Protein AF-F9PPG4-F1 (afdb_monomer_lite)

pLDDT: mean 77.5, std 14.18, range [37.09, 95.56]

Radius of gyration: 27.07 Å; chains: 1; bounding box: 58×68×76 Å

Sequence (326 aa):
MINKVEYLDVLKDYLLEIYSEEESLDILRDYEEYFLNGKLDGKTEQEIILELGSPKKIVQDLRAEERNVLKKEGFFTNISKKFDGWFEKGLSDRYSSGEIEIMENKCDKIIEKYGIFAFMFLAIFSVIEMVLGLRFLVGFTEMLGIYIISMSFLVRTNKGVQTKSGKFLSLVNILIILFYFALAFRGVSDILEIGFDLAFFMAVINLILVFFFSKGMFFLILISLLFAIIFIILGGIWFFFVGITIFGVGLAFFLTPITLTALSTLSLSFLWIVFPIMLAIGLFIAMSILIKYYSLAIYRLVLKYNDWIKIKFMYSRVYGQKTKED

Secondary structure (DSSP, 8-state):
---HHHHHHHHHHHHHTTS-HHHHHHHHHHHHHHHHHHHHTT--HHHHHHHH--HHHHHHHHHHHHHHHTTT-HHHHHHHHHHHHHHHHHHHTTTTS--------HHHHHHHHHHHHHHHHHHHHHHHHHHTT-HHHHHHHHHHHHHHHHHHHHHHTT--TTSHHHHHHHHHHHHHHHHHHHHHHTT-TTHHHHHHHHHHHHHHHHHHHHHHHTTT-HHHHHHHHHHHHHHHHHHHHHHHHHHHHHHHHHHHHHHHHHHHHHHHHTT--GGGGHHHHHHHHHHHHHHHHHHHHHHHHHHHHHHHHHHHHHHHHHHHHHHHHHTT--

Foldseek 3Di:
DDAPVNQLVVLLVLCVVPDPNVVSVVVSVVLVVLCVVCVVVVHDRVVSCVVVDHSNVVNVVVVVVVVVVVVPCPPVVVVVVVVVVVLVVLLVVQLPDDDDDADDDPVLVCLLVCLLVQLLVLLVVLVVCVVVVVLLVSLVSLLVSLLSLLQNLCSLLSCHCPHPLNVVLVVVSVVLNVVLVVVVVVVDPPSNVVSVVSSVVNNVVSLVSSPVSSSRCSVLSVVVVVVSVVLSVLVNVLVVLVVCLVVLVVVLVVCLVVVVVVCVVVVHDPCVNVVVVVVNVVVNVVSVVVSVVSVVVSVVVVVVVSVVSSVSSVCSVVVSVVVVVD

Structure (mmCIF, N/CA/C/O backbone):
data_AF-F9PPG4-F1
#
_entry.id   AF-F9PPG4-F1
#
loop_
_atom_site.group_PDB
_atom_site.id
_atom_site.type_symbol
_atom_site.label_atom_id
_atom_site.label_alt_id
_atom_site.label_comp_id
_atom_site.label_asym_id
_atom_site.label_entity_id
_atom_site.label_seq_id
_atom_site.pdbx_PDB_ins_code
_atom_site.Cartn_x
_atom_site.Cartn_y
_atom_site.Cartn_z
_atom_site.occupancy
_atom_site.B_iso_or_equiv
_atom_site.auth_seq_id
_atom_site.auth_comp_id
_atom_site.auth_asym_id
_atom_site.auth_atom_id
_atom_site.pdbx_PDB_model_num
ATOM 1 N N . MET A 1 1 ? 3.014 38.358 33.353 1.00 57.84 1 MET A N 1
ATOM 2 C CA . MET A 1 1 ? 3.234 37.670 32.063 1.00 57.84 1 MET A CA 1
ATOM 3 C C . MET A 1 1 ? 2.199 36.575 31.989 1.00 57.84 1 MET A C 1
ATOM 5 O O . MET A 1 1 ? 2.099 35.845 32.964 1.00 57.84 1 MET A O 1
ATOM 9 N N . ILE A 1 2 ? 1.433 36.521 30.903 1.00 73.88 2 ILE A N 1
ATOM 10 C CA . ILE A 1 2 ? 0.384 35.514 30.709 1.00 73.88 2 ILE A CA 1
ATOM 11 C C . ILE A 1 2 ? 1.048 34.147 30.499 1.00 73.88 2 ILE A C 1
ATOM 13 O O . ILE A 1 2 ? 2.031 34.055 29.762 1.00 73.88 2 ILE A O 1
ATOM 17 N N . ASN A 1 3 ? 0.550 33.116 31.178 1.00 83.81 3 ASN A N 1
ATOM 18 C CA . ASN A 1 3 ? 0.967 31.720 30.988 1.00 83.81 3 ASN A CA 1
ATOM 19 C C . ASN A 1 3 ? 0.019 30.994 30.013 1.00 83.81 3 ASN A C 1
ATOM 21 O O . ASN A 1 3 ? -1.010 31.544 29.618 1.00 83.81 3 ASN A O 1
ATOM 25 N N . LYS A 1 4 ? 0.343 29.754 29.619 1.00 86.44 4 LYS A N 1
ATOM 26 C CA . LYS A 1 4 ? -0.503 28.954 28.712 1.00 86.44 4 LYS A CA 1
ATOM 27 C C . LYS A 1 4 ? -1.974 28.910 29.150 1.00 86.44 4 LYS A C 1
ATOM 29 O O . LYS A 1 4 ? -2.861 29.055 28.315 1.00 86.44 4 LYS A O 1
ATOM 34 N N . VAL A 1 5 ? -2.226 28.671 30.438 1.00 85.19 5 VAL A N 1
ATOM 35 C CA . VAL A 1 5 ? -3.583 28.474 30.975 1.00 85.19 5 VAL A CA 1
ATOM 36 C C . VAL A 1 5 ? -4.399 29.754 30.827 1.00 85.19 5 VAL A C 1
ATOM 38 O O . VAL A 1 5 ? -5.492 29.721 30.278 1.00 85.19 5 VAL A O 1
ATOM 41 N N . GLU A 1 6 ? -3.826 30.887 31.223 1.00 84.12 6 GLU A N 1
ATOM 42 C CA . GLU A 1 6 ? -4.447 32.205 31.088 1.00 84.12 6 GLU A CA 1
ATOM 43 C C . GLU A 1 6 ? -4.664 32.596 29.616 1.00 84.12 6 GLU A C 1
ATOM 45 O O . GLU A 1 6 ? -5.678 33.198 29.277 1.00 84.12 6 GLU A O 1
ATOM 50 N N . TYR A 1 7 ? -3.739 32.239 28.718 1.00 87.94 7 TYR A N 1
ATOM 51 C CA . TYR A 1 7 ? -3.883 32.517 27.286 1.00 87.94 7 TYR A CA 1
ATOM 52 C C . TYR A 1 7 ? -5.050 31.742 26.662 1.00 87.94 7 TYR A C 1
ATOM 54 O O . TYR A 1 7 ? -5.826 32.304 25.887 1.00 87.94 7 TYR A O 1
ATOM 62 N N . LEU A 1 8 ? -5.172 30.455 26.995 1.00 87.56 8 LEU A N 1
ATOM 63 C CA . LEU A 1 8 ? -6.228 29.588 26.474 1.00 87.56 8 LEU A CA 1
ATOM 64 C C . LEU A 1 8 ? -7.601 29.928 27.056 1.00 87.56 8 LEU A C 1
ATOM 66 O O . LEU A 1 8 ? -8.589 29.827 26.338 1.00 87.56 8 LEU A O 1
ATOM 70 N N . ASP A 1 9 ? -7.663 30.385 28.306 1.00 87.94 9 ASP A N 1
ATOM 71 C CA . ASP A 1 9 ? -8.909 30.852 28.922 1.00 87.94 9 ASP A CA 1
ATOM 72 C C . ASP A 1 9 ? -9.435 32.115 28.216 1.00 87.94 9 ASP A C 1
ATOM 74 O O . ASP A 1 9 ? -10.582 32.172 27.785 1.00 87.94 9 ASP A O 1
ATOM 78 N N . VAL A 1 10 ? -8.550 33.078 27.932 1.00 88.69 10 VAL A N 1
ATOM 79 C CA . VAL A 1 10 ? -8.910 34.275 27.150 1.00 88.69 10 VAL A CA 1
ATOM 80 C C . VAL A 1 10 ? -9.300 33.920 25.710 1.00 88.69 10 VAL A C 1
ATOM 82 O O . VAL A 1 10 ? -10.204 34.529 25.137 1.00 88.69 10 VAL A O 1
ATOM 85 N N . LEU A 1 11 ? -8.627 32.947 25.090 1.00 87.00 11 LEU A N 1
ATOM 86 C CA . LEU A 1 11 ? -8.999 32.462 23.760 1.00 87.00 11 LEU A CA 1
ATOM 87 C C . LEU A 1 11 ? -10.380 31.799 23.771 1.00 87.00 11 LEU A C 1
ATOM 89 O O . LEU A 1 11 ? -11.166 32.042 22.857 1.00 87.00 11 LEU A O 1
ATOM 93 N N . LYS A 1 12 ? -10.690 31.022 24.811 1.00 88.56 12 LYS A N 1
ATOM 94 C CA . LYS A 1 12 ? -11.993 30.384 25.006 1.00 88.56 12 LYS A CA 1
ATOM 95 C C . LYS A 1 12 ? -13.114 31.412 25.075 1.00 88.56 12 LYS A C 1
ATOM 97 O O . LYS A 1 12 ? -14.108 31.245 24.375 1.00 88.56 12 LYS A O 1
ATOM 102 N N . ASP A 1 13 ? -12.931 32.479 25.848 1.00 90.88 13 ASP A N 1
ATOM 103 C CA . ASP A 1 13 ? -13.925 33.550 25.960 1.00 90.88 13 ASP A CA 1
ATOM 104 C C . ASP A 1 13 ? -14.241 34.169 24.592 1.00 90.88 13 ASP A C 1
ATOM 106 O O . ASP A 1 13 ? -15.407 34.301 24.223 1.00 90.88 13 ASP A O 1
ATOM 110 N N . TYR A 1 14 ? -13.215 34.470 23.787 1.00 88.44 14 TYR A N 1
ATOM 111 C CA . TYR A 1 14 ? -13.422 35.009 22.439 1.00 88.44 14 TYR A CA 1
ATOM 112 C C . TYR A 1 14 ? -14.026 33.998 21.459 1.00 88.44 14 TYR A C 1
ATOM 114 O O . TYR A 1 14 ? -14.760 34.396 20.554 1.00 88.44 14 TYR A O 1
ATOM 122 N N . LEU A 1 15 ? -13.716 32.708 21.597 1.00 85.75 15 LEU A N 1
ATOM 123 C CA . LEU A 1 15 ? -14.293 31.662 20.752 1.00 85.75 15 LEU A CA 1
ATOM 124 C C . LEU A 1 15 ? -15.787 31.484 21.034 1.00 85.75 15 LEU A C 1
ATOM 126 O O . LEU A 1 15 ? -16.567 31.429 20.086 1.00 85.75 15 LEU A O 1
ATOM 130 N N . LEU A 1 16 ? -16.195 31.498 22.306 1.00 87.25 16 LEU A N 1
ATOM 131 C CA . LEU A 1 16 ? -17.595 31.349 22.720 1.00 87.25 16 LEU A CA 1
ATOM 132 C C . LEU A 1 16 ? -18.500 32.508 22.267 1.00 87.25 16 LEU A C 1
ATOM 134 O O . LEU A 1 16 ? -19.716 32.345 22.192 1.00 87.25 16 LEU A O 1
ATOM 138 N N . GLU A 1 17 ? -17.937 33.673 21.924 1.00 88.00 17 GLU A N 1
ATOM 139 C CA . GLU A 1 17 ? -18.701 34.772 21.314 1.00 88.00 17 GLU A CA 1
ATOM 140 C C . GLU A 1 17 ? -19.162 34.462 19.876 1.00 88.00 17 GLU A C 1
ATOM 142 O O . GLU A 1 17 ? -20.063 35.129 19.358 1.00 88.00 17 GLU A O 1
ATOM 147 N N . ILE A 1 18 ? -18.527 33.496 19.199 1.00 78.81 18 ILE A N 1
ATOM 148 C CA . ILE A 1 18 ? -18.711 33.245 17.759 1.00 78.81 18 ILE A CA 1
ATOM 149 C C . ILE A 1 18 ? -19.104 31.795 17.458 1.00 78.81 18 ILE A C 1
ATOM 151 O O . ILE A 1 18 ? -19.910 31.573 16.553 1.00 78.81 18 ILE A O 1
ATOM 155 N N . TYR A 1 19 ? -18.564 30.836 18.203 1.00 80.38 19 TYR A N 1
ATOM 156 C CA . TYR A 1 19 ? -18.714 29.400 17.987 1.00 80.38 19 TYR A CA 1
ATOM 157 C C . TYR A 1 19 ? -19.528 28.750 19.106 1.00 80.38 19 TYR A C 1
ATOM 159 O O . TYR A 1 19 ? -19.637 29.283 20.211 1.00 80.38 19 TYR A O 1
ATOM 167 N N . SER A 1 20 ? -20.099 27.574 18.834 1.00 81.94 20 SER A N 1
ATOM 168 C CA . SER A 1 20 ? -20.712 26.764 19.890 1.00 81.94 20 SER A CA 1
ATOM 169 C C . SER A 1 20 ? -19.665 26.299 20.909 1.00 81.94 20 SER A C 1
ATOM 171 O O . SER A 1 20 ? -18.460 26.321 20.648 1.00 81.94 20 SER A O 1
ATOM 173 N N . GLU A 1 21 ? -20.111 25.868 22.089 1.00 68.94 21 GLU A N 1
ATOM 174 C CA . GLU A 1 21 ? -19.207 25.365 23.129 1.00 68.94 21 GLU A CA 1
ATOM 175 C C . GLU A 1 21 ? -18.383 24.165 22.636 1.00 68.94 21 GLU A C 1
ATOM 177 O O . GLU A 1 21 ? -17.184 24.094 22.893 1.00 68.94 21 GLU A O 1
ATOM 182 N N . GLU A 1 22 ? -18.998 23.269 21.862 1.00 62.03 22 GLU A N 1
ATOM 183 C CA . GLU A 1 22 ? -18.330 22.097 21.287 1.00 62.03 22 GLU A CA 1
ATOM 184 C C . GLU A 1 22 ? -17.254 22.494 20.262 1.00 62.03 22 GLU A C 1
ATOM 186 O O . GLU A 1 22 ? -16.110 22.057 20.371 1.00 62.03 22 GLU A O 1
ATOM 191 N N . GLU A 1 23 ? -17.576 23.401 19.335 1.00 68.75 23 GLU A N 1
ATOM 192 C CA . GLU A 1 23 ? -16.622 23.921 18.342 1.00 68.75 23 GLU A CA 1
ATOM 193 C C . GLU A 1 23 ? -15.479 24.700 19.004 1.00 68.75 23 GLU A C 1
ATOM 195 O O . GLU A 1 23 ? -14.317 24.554 18.628 1.00 68.75 23 GLU A O 1
ATOM 200 N N . SER A 1 24 ? -15.790 25.491 20.033 1.00 79.50 24 SER A N 1
ATOM 201 C CA . SER A 1 24 ? -14.788 26.240 20.795 1.00 79.50 24 SER A CA 1
ATOM 202 C C . SER A 1 24 ? -13.807 25.300 21.492 1.00 79.50 24 SER A C 1
ATOM 204 O O . SER A 1 24 ? -12.606 25.559 21.492 1.00 79.50 24 SER A O 1
ATOM 206 N N . LEU A 1 25 ? -14.293 24.193 22.063 1.00 73.31 25 LEU A N 1
ATOM 207 C CA . LEU A 1 25 ? -13.452 23.186 22.714 1.00 73.31 25 LEU A CA 1
ATOM 208 C C . LEU A 1 25 ? -12.560 22.433 21.724 1.00 73.31 25 LEU A C 1
ATOM 210 O O . LEU A 1 25 ? -11.414 22.131 22.060 1.00 73.31 25 LEU A O 1
ATOM 214 N N . ASP A 1 26 ? -13.056 22.140 20.524 1.00 69.19 26 ASP A N 1
ATOM 215 C CA . ASP A 1 26 ? -12.244 21.510 19.483 1.00 69.19 26 ASP A CA 1
ATOM 216 C C . ASP A 1 26 ? -11.150 22.460 18.974 1.00 69.19 26 ASP A C 1
ATOM 218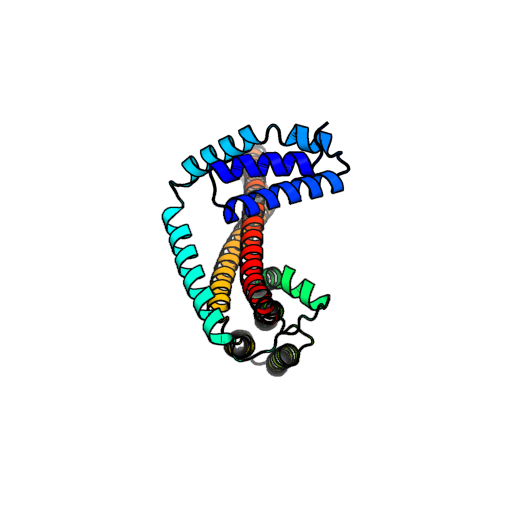 O O . ASP A 1 26 ? -9.989 22.058 18.909 1.00 69.19 26 ASP A O 1
ATOM 222 N N . ILE A 1 27 ? -11.465 23.741 18.744 1.00 82.44 27 ILE A N 1
ATOM 223 C CA . ILE A 1 27 ? -10.461 24.754 18.379 1.00 82.44 27 ILE A CA 1
ATOM 224 C C . ILE A 1 27 ? -9.420 24.911 19.498 1.00 82.44 27 ILE A C 1
ATOM 226 O O . ILE A 1 27 ? -8.219 24.940 19.236 1.00 82.44 27 ILE A O 1
ATOM 230 N N . LEU A 1 28 ? -9.845 24.974 20.764 1.00 84.38 28 LEU A N 1
ATOM 231 C CA . LEU A 1 28 ? -8.925 25.070 21.903 1.00 84.38 28 LEU A CA 1
ATOM 232 C C . LEU A 1 28 ? -7.976 23.876 21.993 1.00 84.38 28 LEU A C 1
ATOM 234 O O . LEU A 1 28 ? -6.811 24.060 22.346 1.00 84.38 28 LEU A O 1
ATOM 238 N N . ARG A 1 29 ? -8.444 22.673 21.642 1.00 78.31 29 ARG A N 1
ATOM 239 C CA . ARG A 1 29 ? -7.616 21.463 21.629 1.00 78.31 29 ARG A CA 1
ATOM 240 C C . ARG A 1 29 ? -6.464 21.573 20.629 1.00 78.31 29 ARG A C 1
ATOM 242 O O . ARG A 1 29 ? -5.345 21.185 20.962 1.00 78.31 29 ARG A O 1
ATOM 249 N N . ASP A 1 30 ? -6.702 22.158 19.457 1.00 76.38 30 ASP A N 1
ATOM 250 C CA . ASP A 1 30 ? -5.656 22.380 18.451 1.00 76.38 30 ASP A CA 1
ATOM 251 C C . ASP A 1 30 ? -4.578 23.348 18.970 1.00 76.38 30 ASP A C 1
ATOM 253 O O . ASP A 1 30 ? -3.375 23.112 18.812 1.00 76.38 30 ASP A O 1
ATOM 257 N N . TYR A 1 31 ? -4.985 24.414 19.668 1.00 84.38 31 TYR A N 1
ATOM 258 C CA . TYR A 1 31 ? -4.037 25.335 20.301 1.00 84.38 31 TYR A CA 1
ATOM 259 C C . TYR A 1 31 ? -3.309 24.686 21.485 1.00 84.38 31 TYR A C 1
ATOM 261 O O . TYR A 1 31 ? -2.108 24.899 21.654 1.00 84.38 31 TYR A O 1
ATOM 269 N N . GLU A 1 32 ? -3.968 23.839 22.277 1.00 82.81 32 GLU A N 1
ATOM 270 C CA . GLU A 1 32 ? -3.305 23.053 23.324 1.00 82.81 32 GLU A 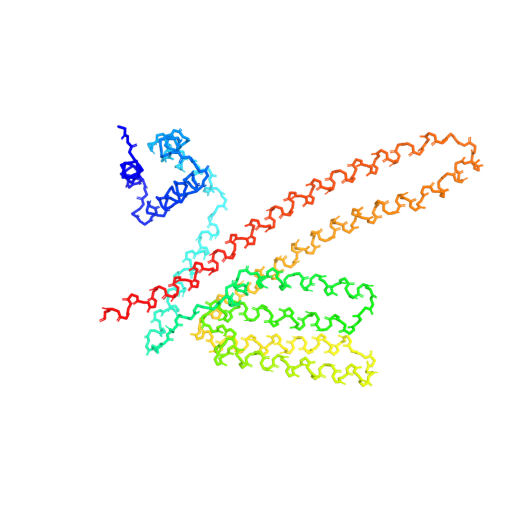CA 1
ATOM 271 C C . GLU A 1 32 ? -2.218 22.129 22.769 1.00 82.81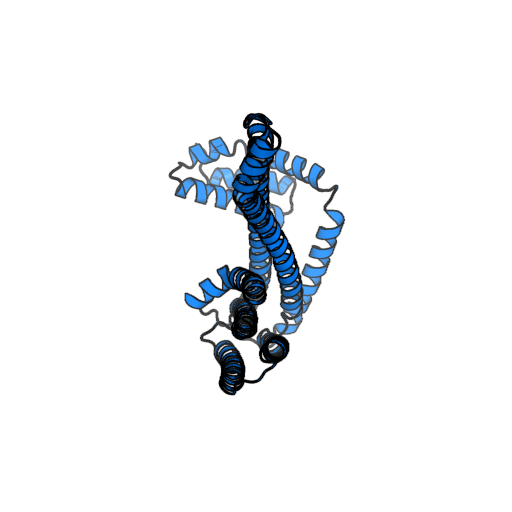 32 GLU A C 1
ATOM 273 O O . GLU A 1 32 ? -1.141 22.030 23.373 1.00 82.81 32 GLU A O 1
ATOM 278 N N . GLU A 1 33 ? -2.483 21.487 21.629 1.00 74.88 33 GLU A N 1
ATOM 279 C CA . GLU A 1 33 ? -1.517 20.663 20.906 1.00 74.88 33 GLU A CA 1
ATOM 280 C C . GLU A 1 33 ? -0.358 21.512 20.363 1.00 74.88 33 GLU A C 1
ATOM 282 O O . GLU A 1 33 ? 0.802 21.118 20.488 1.00 74.88 33 GLU A O 1
ATOM 287 N N . TYR A 1 34 ? -0.629 22.722 19.864 1.00 79.00 34 TYR A N 1
ATOM 288 C CA . TYR A 1 34 ? 0.414 23.664 19.443 1.00 79.00 34 TYR A CA 1
ATOM 289 C C . TYR A 1 34 ? 1.367 24.020 20.595 1.00 79.00 34 TYR A C 1
ATOM 291 O O . TYR A 1 34 ? 2.590 23.969 20.438 1.00 79.00 34 TYR A O 1
ATOM 299 N N . PHE A 1 35 ? 0.829 24.305 21.787 1.00 82.31 35 PHE A N 1
ATOM 300 C CA . PHE A 1 35 ? 1.641 24.535 22.987 1.00 82.31 35 PHE A CA 1
ATOM 301 C C . PHE A 1 35 ? 2.456 23.301 23.394 1.00 82.31 35 PHE A C 1
ATOM 303 O O . PHE A 1 35 ? 3.595 23.432 23.847 1.00 82.31 35 PHE A O 1
ATOM 310 N N . LEU A 1 36 ? 1.888 22.100 23.250 1.00 79.25 36 LEU A N 1
ATOM 311 C CA . LEU A 1 36 ? 2.589 20.854 23.551 1.00 79.25 36 LEU A CA 1
ATOM 312 C C . LEU A 1 36 ? 3.763 20.628 22.589 1.00 79.25 36 LEU A C 1
ATOM 314 O O . LEU A 1 36 ? 4.868 20.331 23.042 1.00 79.25 36 LEU A O 1
ATOM 318 N N . ASN A 1 37 ? 3.544 20.825 21.290 1.00 73.62 37 ASN A N 1
ATOM 319 C CA . ASN A 1 37 ? 4.567 20.676 20.258 1.00 73.62 37 ASN A CA 1
ATOM 320 C C . ASN A 1 37 ? 5.686 21.714 20.420 1.00 73.62 37 ASN A C 1
ATOM 322 O O . ASN A 1 37 ? 6.858 21.346 20.435 1.00 73.62 37 ASN A O 1
ATOM 326 N N . GLY A 1 38 ? 5.348 22.983 20.674 1.00 76.56 38 GLY A N 1
ATOM 327 C CA . GLY A 1 38 ? 6.349 24.022 20.937 1.00 76.56 38 GLY A CA 1
ATOM 328 C C . GLY A 1 38 ? 7.221 23.721 22.162 1.00 76.56 38 GLY A C 1
ATOM 329 O O . GLY A 1 38 ? 8.428 23.960 22.141 1.00 76.56 38 GLY A O 1
ATOM 330 N N . LYS A 1 39 ? 6.641 23.119 23.208 1.00 76.75 39 LYS A N 1
ATOM 331 C CA . LYS A 1 39 ? 7.393 22.668 24.387 1.00 76.75 39 LYS A CA 1
ATOM 332 C C . LYS A 1 39 ? 8.324 21.493 24.074 1.00 76.75 39 LYS A C 1
ATOM 334 O O . LYS A 1 39 ? 9.425 21.433 24.620 1.00 76.75 39 LYS A O 1
ATOM 339 N N . LEU A 1 40 ? 7.902 20.563 23.214 1.00 69.00 40 LEU A N 1
ATOM 340 C CA . LEU A 1 40 ? 8.746 19.455 22.746 1.00 69.00 40 LEU A CA 1
ATOM 341 C C . LEU A 1 40 ? 9.922 19.951 21.892 1.00 69.00 40 LEU A C 1
ATOM 343 O O . LEU A 1 40 ? 11.008 19.382 21.979 1.00 69.00 40 LEU A O 1
ATOM 347 N N . ASP A 1 41 ? 9.733 21.052 21.165 1.00 75.56 41 ASP A N 1
ATOM 348 C CA . ASP A 1 41 ? 10.774 21.740 20.393 1.00 75.56 41 ASP A CA 1
ATOM 349 C C . ASP A 1 41 ? 11.701 22.621 21.258 1.00 75.56 41 ASP A C 1
ATOM 351 O O . ASP A 1 41 ? 12.591 23.298 20.741 1.00 75.56 41 ASP A O 1
ATOM 355 N N . GLY A 1 42 ? 11.519 22.615 22.584 1.00 81.25 42 GLY A N 1
ATOM 356 C CA . GLY A 1 42 ? 12.351 23.349 23.539 1.00 81.25 42 GLY A CA 1
ATOM 357 C C . GLY A 1 42 ? 12.009 24.833 23.688 1.00 81.25 42 GLY A C 1
ATOM 358 O O . GLY A 1 42 ? 12.769 25.552 24.337 1.00 81.25 42 GLY A O 1
ATOM 359 N N . LYS A 1 43 ? 10.886 25.299 23.126 1.00 85.81 43 LYS A N 1
ATOM 360 C CA . LYS A 1 43 ? 10.423 26.686 23.274 1.00 85.81 43 LYS A CA 1
ATOM 361 C C . LYS A 1 43 ? 9.770 26.915 24.634 1.00 85.81 43 LYS A C 1
ATOM 363 O O . LYS A 1 43 ? 9.137 26.030 25.217 1.00 85.81 43 LYS A O 1
ATOM 368 N N . THR A 1 44 ? 9.886 28.141 25.122 1.00 85.50 44 THR A N 1
ATOM 369 C CA . THR A 1 44 ? 9.175 28.624 26.308 1.00 85.50 44 THR A CA 1
ATOM 370 C C . THR A 1 44 ? 7.727 28.993 25.967 1.00 85.50 44 THR A C 1
ATOM 372 O O . THR A 1 44 ? 7.409 29.334 24.828 1.00 85.50 44 THR A O 1
ATOM 375 N N . GLU A 1 45 ? 6.819 28.964 26.949 1.00 83.69 45 GLU A N 1
ATOM 376 C CA . GLU A 1 45 ? 5.411 29.341 26.723 1.00 83.69 45 GLU A CA 1
ATOM 377 C C . GLU A 1 45 ? 5.275 30.772 26.186 1.00 83.69 45 GLU A C 1
ATOM 379 O O . GLU A 1 45 ? 4.384 31.056 25.393 1.00 83.69 45 GLU A O 1
ATOM 384 N N . GLN A 1 46 ? 6.187 31.666 26.572 1.00 84.81 46 GLN A N 1
ATOM 385 C CA . GLN A 1 46 ? 6.203 33.059 26.140 1.00 84.81 46 GLN A CA 1
ATOM 386 C C . GLN A 1 46 ? 6.557 33.194 24.655 1.00 84.81 46 GLN A C 1
ATOM 388 O O . GLN A 1 46 ? 5.944 33.997 23.955 1.00 84.81 46 GLN A O 1
ATOM 393 N N . GLU A 1 47 ? 7.510 32.398 24.165 1.00 80.25 47 GLU A N 1
ATOM 394 C CA . GLU A 1 47 ? 7.860 32.346 22.740 1.00 80.25 47 GLU A CA 1
ATOM 395 C C . GLU A 1 47 ? 6.696 31.796 21.913 1.00 80.25 47 GLU A C 1
ATOM 397 O O . GLU A 1 47 ? 6.370 32.346 20.865 1.00 80.25 47 GLU A O 1
ATOM 402 N N . ILE A 1 48 ? 6.008 30.775 22.427 1.00 81.44 48 ILE A N 1
ATOM 403 C CA . ILE A 1 48 ? 4.824 30.197 21.781 1.00 81.44 48 ILE A CA 1
ATOM 404 C C . ILE A 1 48 ? 3.681 31.225 21.722 1.00 81.44 48 ILE A C 1
ATOM 406 O O . ILE A 1 48 ? 3.066 31.402 20.674 1.00 81.44 48 ILE A O 1
ATOM 410 N N . ILE A 1 49 ? 3.425 31.960 22.810 1.00 85.75 49 ILE A N 1
ATOM 411 C CA . ILE A 1 49 ? 2.405 33.025 22.855 1.00 85.75 49 ILE A CA 1
ATOM 412 C C . ILE A 1 49 ? 2.734 34.159 21.871 1.00 85.75 49 ILE A C 1
ATOM 414 O O . ILE A 1 49 ? 1.836 34.690 21.217 1.00 85.75 49 ILE A O 1
ATOM 418 N N . LEU A 1 50 ? 4.012 34.527 21.740 1.00 82.19 50 LEU A N 1
ATOM 419 C CA . LEU A 1 50 ? 4.456 35.536 20.775 1.00 82.19 50 LEU A CA 1
ATOM 420 C C . LEU A 1 50 ? 4.248 35.085 19.323 1.00 82.19 50 LEU A C 1
ATOM 422 O O . LEU A 1 50 ? 3.857 35.905 18.494 1.00 82.19 50 LEU A O 1
ATOM 426 N N . GLU A 1 51 ? 4.471 33.803 19.023 1.00 83.19 51 GLU A N 1
ATOM 427 C CA . GLU A 1 51 ? 4.213 33.218 17.699 1.00 83.19 51 GLU A CA 1
ATOM 428 C C . GLU A 1 51 ? 2.720 33.168 17.359 1.00 83.19 51 GLU A C 1
ATOM 430 O O . GLU A 1 51 ? 2.337 33.472 16.229 1.00 83.19 51 GLU A O 1
ATOM 435 N N . LEU A 1 52 ? 1.877 32.815 18.334 1.00 83.38 52 LEU A N 1
ATOM 436 C CA . LEU A 1 52 ? 0.424 32.724 18.165 1.00 83.38 52 LEU A CA 1
ATOM 437 C C . LEU A 1 52 ? -0.249 34.098 18.012 1.00 83.38 52 LEU A C 1
ATOM 439 O O . LEU A 1 52 ? -1.282 34.223 17.354 1.00 83.38 52 LEU A O 1
ATOM 443 N N . GLY A 1 53 ? 0.332 35.151 18.590 1.00 85.06 53 GLY A N 1
ATOM 444 C CA . GLY A 1 53 ? -0.234 36.497 18.552 1.00 85.06 53 GLY A CA 1
ATOM 445 C C . GLY A 1 53 ? -1.402 36.673 19.529 1.00 85.06 53 GLY A C 1
ATOM 446 O O . GLY A 1 53 ? -1.468 36.016 20.567 1.00 85.06 53 GLY A O 1
ATOM 447 N N . SER A 1 54 ? -2.317 37.611 19.261 1.00 86.31 54 SER A N 1
ATOM 448 C CA . SER A 1 54 ? -3.416 37.900 20.193 1.00 86.31 54 SER A CA 1
ATOM 449 C C . SER A 1 54 ? -4.613 36.951 19.999 1.00 86.31 54 SER A C 1
ATOM 451 O O . SER A 1 54 ? -5.059 36.777 18.860 1.00 86.31 54 SER A O 1
ATOM 453 N N . PRO A 1 55 ? -5.217 36.421 21.086 1.00 85.88 55 PRO A N 1
ATOM 454 C CA . PRO A 1 55 ? -6.385 35.534 21.005 1.00 85.88 55 PRO A CA 1
ATOM 455 C C . PRO A 1 55 ? -7.545 36.119 20.191 1.00 85.88 55 PRO A C 1
ATOM 457 O O . PRO A 1 55 ? -8.151 35.452 19.360 1.00 85.88 55 PRO A O 1
ATOM 460 N N . LYS A 1 56 ? -7.796 37.423 20.340 1.00 85.56 56 LYS A N 1
ATOM 461 C CA . LYS A 1 56 ? -8.829 38.135 19.580 1.00 85.56 56 LYS A CA 1
ATOM 462 C C . LYS A 1 56 ? -8.586 38.124 18.066 1.00 85.56 56 LYS A C 1
ATOM 464 O O . LYS A 1 56 ? -9.541 38.079 17.295 1.00 85.56 56 LYS A O 1
ATOM 469 N N . LYS A 1 57 ? -7.325 38.206 17.631 1.00 83.00 57 LYS A N 1
ATOM 470 C CA . LYS A 1 57 ? -6.968 38.205 16.208 1.00 83.00 57 LYS A CA 1
ATOM 471 C C . LYS A 1 57 ? -7.109 36.807 15.611 1.00 83.00 57 LYS A C 1
ATOM 473 O O . LYS A 1 57 ? -7.674 36.686 14.533 1.00 83.00 57 LYS A O 1
ATOM 478 N N . ILE A 1 58 ? -6.710 35.776 16.359 1.00 82.88 58 ILE A N 1
ATOM 479 C CA . ILE A 1 58 ? -6.916 34.369 15.992 1.00 82.88 58 ILE A CA 1
ATOM 480 C C . ILE A 1 58 ? -8.382 34.114 15.627 1.00 82.88 58 ILE A C 1
ATOM 482 O O . ILE A 1 58 ? -8.683 33.638 14.537 1.00 82.88 58 ILE A O 1
ATOM 486 N N . VAL A 1 59 ? -9.309 34.508 16.501 1.00 84.94 59 VAL A N 1
ATOM 487 C CA . VAL A 1 59 ? -10.745 34.292 16.280 1.00 84.94 59 VAL A CA 1
ATOM 488 C C . VAL A 1 59 ? -11.270 35.056 15.052 1.00 84.94 59 VAL A C 1
ATOM 490 O O . VAL A 1 59 ? -12.126 34.557 14.319 1.00 84.94 59 VAL A O 1
ATOM 493 N N . GLN A 1 60 ? -10.749 36.259 14.788 1.00 82.81 60 GLN A N 1
ATOM 494 C CA . GLN A 1 60 ? -11.110 37.041 13.601 1.00 82.81 60 GLN A CA 1
ATOM 495 C C . GLN A 1 60 ? -10.604 36.407 12.302 1.00 82.81 60 GLN A C 1
ATOM 497 O O . GLN A 1 60 ? -11.349 36.386 11.318 1.00 82.81 60 GLN A O 1
ATOM 502 N N . ASP A 1 61 ? -9.379 35.885 12.312 1.00 80.56 61 ASP A N 1
ATOM 503 C CA . ASP A 1 61 ? -8.765 35.220 11.165 1.00 80.56 61 ASP A CA 1
ATOM 504 C C . ASP A 1 61 ? -9.496 33.899 10.860 1.00 80.56 61 ASP A C 1
ATOM 506 O O . ASP A 1 61 ? -9.896 33.686 9.714 1.00 80.56 61 ASP A O 1
ATOM 510 N N . LEU A 1 62 ? -9.828 33.100 11.886 1.00 82.88 62 LEU A N 1
ATOM 511 C CA . LEU A 1 62 ? -10.653 31.888 11.749 1.00 82.88 62 LEU A CA 1
ATOM 512 C C . LEU A 1 62 ? -11.999 32.192 11.072 1.00 82.88 62 LEU A C 1
ATOM 514 O O . LEU A 1 62 ? -12.377 31.564 10.084 1.00 82.88 62 LEU A O 1
ATOM 518 N N . ARG A 1 63 ? -12.690 33.245 11.523 1.00 79.56 63 ARG A N 1
ATOM 519 C CA . ARG A 1 63 ? -13.978 33.659 10.945 1.00 79.56 63 ARG A CA 1
ATOM 520 C C . ARG A 1 63 ? -13.853 34.143 9.495 1.00 79.56 63 ARG A C 1
ATOM 522 O O . ARG A 1 63 ? -14.807 34.047 8.717 1.00 79.56 63 ARG A O 1
ATOM 529 N N . ALA A 1 64 ? -12.721 34.741 9.130 1.00 75.06 64 ALA A N 1
ATOM 530 C CA . ALA A 1 64 ? -12.459 35.189 7.766 1.00 75.06 64 ALA A CA 1
ATOM 531 C C . ALA A 1 64 ? -12.130 34.008 6.838 1.00 75.06 64 ALA A C 1
ATOM 533 O O . ALA A 1 64 ? -12.569 33.998 5.683 1.00 75.06 64 ALA A O 1
ATOM 534 N N . GLU A 1 65 ? -11.415 33.001 7.338 1.00 66.19 65 GLU A N 1
ATOM 535 C CA . GLU A 1 65 ? -11.131 31.760 6.618 1.00 66.19 65 GLU A CA 1
ATOM 536 C C . GLU A 1 65 ? -12.411 30.956 6.363 1.00 66.19 65 GLU A C 1
ATOM 538 O O . GLU A 1 65 ? -12.682 30.602 5.213 1.00 66.19 65 GLU A O 1
ATOM 543 N N . GLU A 1 66 ? -13.281 30.791 7.362 1.00 64.00 66 GLU A N 1
ATOM 544 C CA . GLU A 1 66 ? -14.569 30.099 7.203 1.00 64.00 66 GLU A CA 1
ATOM 545 C C . GLU A 1 66 ? -15.454 30.721 6.116 1.00 64.00 66 GLU A C 1
ATOM 547 O O . GLU A 1 66 ? -16.018 30.019 5.271 1.00 64.00 66 GLU A O 1
ATOM 552 N N . ARG A 1 67 ? -15.529 32.059 6.056 1.00 58.81 67 ARG A N 1
ATOM 553 C CA . ARG A 1 67 ? -16.294 32.757 5.005 1.00 58.81 67 ARG A CA 1
ATOM 554 C C . ARG A 1 67 ? -15.768 32.485 3.598 1.00 58.81 67 ARG A C 1
ATOM 556 O O . ARG A 1 67 ? -16.553 32.505 2.649 1.00 58.81 67 ARG A O 1
ATOM 563 N N . ASN A 1 68 ? -14.470 32.234 3.451 1.00 53.94 68 ASN A N 1
ATOM 564 C CA . ASN A 1 68 ? -13.855 31.910 2.164 1.00 53.94 68 ASN A CA 1
ATOM 565 C C . ASN A 1 68 ? -13.991 30.417 1.812 1.00 53.94 68 ASN A C 1
ATOM 567 O O . ASN A 1 68 ? -14.094 30.071 0.632 1.00 53.94 68 ASN A O 1
ATOM 571 N N . VAL A 1 69 ? -14.066 29.543 2.818 1.00 49.00 69 VAL A N 1
ATOM 572 C CA . VAL A 1 69 ? -14.202 28.084 2.675 1.00 49.00 69 VAL A CA 1
ATOM 573 C C . VAL A 1 69 ? -15.647 27.650 2.345 1.00 49.00 69 VAL A C 1
ATOM 575 O O . VAL A 1 69 ? -15.854 26.730 1.543 1.00 49.00 69 VAL A O 1
ATOM 578 N N . LEU A 1 70 ? -16.662 28.389 2.819 1.00 49.53 70 LEU A N 1
ATOM 579 C CA . LEU A 1 70 ? -18.097 28.105 2.610 1.00 49.53 70 LEU A CA 1
ATOM 580 C C . LEU A 1 70 ? -18.541 27.961 1.136 1.00 49.53 70 LEU A C 1
ATOM 582 O O . LEU A 1 70 ? -19.581 27.363 0.858 1.00 49.53 70 LEU A O 1
ATOM 586 N N . LYS A 1 71 ? -17.766 28.450 0.158 1.00 47.25 71 LYS A N 1
ATOM 587 C CA . LYS A 1 71 ? -18.127 28.379 -1.272 1.00 47.25 71 LYS A CA 1
ATOM 588 C C . LYS A 1 71 ? -17.899 27.007 -1.931 1.00 47.25 71 LYS A C 1
ATOM 590 O O . LYS A 1 71 ? -18.364 26.811 -3.052 1.00 47.25 71 LYS A O 1
ATOM 595 N N . LYS A 1 72 ? -17.210 26.059 -1.276 1.00 43.75 72 LYS A N 1
ATOM 596 C CA . LYS A 1 72 ? -16.910 24.715 -1.832 1.00 43.75 72 LYS A CA 1
ATOM 597 C C . LYS A 1 72 ? -17.385 23.528 -0.974 1.00 43.75 72 LYS A C 1
ATOM 599 O O . LYS A 1 72 ? -17.364 22.401 -1.462 1.00 43.75 72 LYS A O 1
ATOM 604 N N . GLU A 1 73 ? -17.850 23.754 0.258 1.00 43.62 73 GLU A N 1
ATOM 605 C CA . GLU A 1 73 ? -18.057 22.695 1.268 1.00 43.62 73 GLU A CA 1
ATOM 606 C C . GLU A 1 73 ? -19.495 22.178 1.465 1.00 43.62 73 GLU A C 1
ATOM 608 O O . GLU A 1 73 ? -19.693 21.175 2.156 1.00 43.62 73 GLU A O 1
ATOM 613 N N . GLY A 1 74 ? -20.515 22.790 0.854 1.00 43.22 74 GLY A N 1
ATOM 614 C CA . GLY A 1 74 ? -21.927 22.469 1.142 1.00 43.22 74 GLY A CA 1
ATOM 615 C C . GLY A 1 74 ? -22.377 21.031 0.820 1.00 43.22 74 GLY A C 1
ATOM 616 O O . GLY A 1 74 ? -23.381 20.560 1.353 1.00 43.22 74 GLY A O 1
ATOM 617 N N . PHE A 1 75 ? -21.641 20.308 -0.029 1.00 46.06 75 PHE A N 1
ATOM 618 C CA . PHE A 1 75 ? -21.947 18.911 -0.360 1.00 46.06 75 PHE A CA 1
ATOM 619 C C . PHE A 1 75 ? -21.338 17.925 0.649 1.00 46.06 75 PHE A C 1
ATOM 621 O O . PHE A 1 75 ? -22.033 17.043 1.151 1.00 46.06 75 PHE A O 1
ATOM 628 N N . PHE A 1 76 ? -20.059 18.101 0.997 1.00 42.97 76 PHE A N 1
ATOM 629 C CA . PHE A 1 76 ? -19.346 17.200 1.910 1.00 42.97 76 PHE A CA 1
ATOM 630 C C . PHE A 1 76 ? -19.822 17.333 3.361 1.00 42.97 76 PHE A C 1
ATOM 632 O O . PHE A 1 76 ? -19.955 16.327 4.055 1.00 42.97 76 PHE A O 1
ATOM 639 N N . THR A 1 77 ? -20.165 18.546 3.801 1.00 50.03 77 THR A N 1
ATOM 640 C CA . THR A 1 77 ? -20.698 18.805 5.151 1.00 50.03 77 THR A CA 1
ATOM 641 C C . THR A 1 77 ? -22.078 18.179 5.360 1.00 50.03 77 THR A C 1
ATOM 643 O O . THR A 1 77 ? -22.325 17.552 6.388 1.00 50.03 77 THR A O 1
ATOM 646 N N . ASN A 1 78 ? -22.961 18.250 4.359 1.00 47.84 78 ASN A N 1
ATOM 647 C CA . ASN A 1 78 ? -24.271 17.592 4.405 1.00 47.84 78 ASN A CA 1
ATOM 648 C C . ASN A 1 78 ? -24.176 16.060 4.393 1.00 47.84 78 ASN A C 1
ATOM 650 O O . ASN A 1 78 ? -24.995 15.392 5.026 1.00 47.84 78 ASN A O 1
ATOM 654 N N . ILE A 1 79 ? -23.189 15.494 3.692 1.00 51.88 79 ILE A N 1
ATOM 655 C CA . ILE A 1 79 ? -22.934 14.047 3.716 1.00 51.88 79 ILE A CA 1
ATOM 656 C C . ILE A 1 79 ? -22.385 13.623 5.078 1.00 51.88 79 ILE A C 1
ATOM 658 O O . ILE A 1 79 ? -22.886 12.646 5.630 1.00 51.88 79 ILE A O 1
ATOM 662 N N . SER A 1 80 ? -21.430 14.371 5.643 1.00 50.22 80 SER A N 1
ATOM 663 C CA . SER A 1 80 ? -20.901 14.093 6.984 1.00 50.22 80 SER A CA 1
ATOM 664 C C . SER A 1 80 ? -22.017 14.112 8.022 1.00 50.22 80 SER A C 1
ATOM 666 O O . SER A 1 80 ? -22.227 13.108 8.688 1.00 50.22 80 SER A O 1
ATOM 668 N N . LYS A 1 81 ? -22.832 15.176 8.073 1.00 59.75 81 LYS A N 1
ATOM 669 C CA . LYS A 1 81 ? -23.933 15.292 9.047 1.00 59.75 81 LYS A CA 1
ATOM 670 C C . LYS A 1 81 ? -24.956 14.157 8.941 1.00 59.75 81 LYS A C 1
ATOM 672 O O . LYS A 1 81 ? -25.413 13.638 9.956 1.00 59.75 81 LYS A O 1
ATOM 677 N N . LYS A 1 82 ? -25.312 13.737 7.720 1.00 61.69 82 LYS A N 1
ATOM 678 C CA . LYS A 1 82 ? -26.206 12.582 7.512 1.00 61.69 82 LYS A CA 1
ATOM 679 C C . LYS A 1 82 ? -25.571 11.269 7.960 1.00 61.69 82 LYS A C 1
ATOM 681 O O . LYS A 1 82 ? -26.268 10.413 8.499 1.00 61.69 82 LYS A O 1
ATOM 686 N N . PHE A 1 83 ? -24.275 11.105 7.714 1.00 56.12 83 PHE A N 1
ATOM 687 C CA . PHE A 1 83 ? -23.531 9.928 8.138 1.00 56.12 83 PHE A CA 1
ATOM 688 C C . PHE A 1 83 ? -23.409 9.861 9.662 1.00 56.12 83 PHE A C 1
ATOM 690 O O . PHE A 1 83 ? -23.633 8.802 10.237 1.00 56.12 83 PHE A O 1
ATOM 697 N N . ASP A 1 84 ? -23.141 10.995 10.305 1.00 58.66 84 ASP A N 1
ATOM 698 C CA . ASP A 1 84 ? -22.991 11.119 11.753 1.00 58.66 84 ASP A CA 1
ATOM 699 C C . ASP A 1 84 ? -24.286 10.732 12.479 1.00 58.66 84 ASP A C 1
ATOM 701 O O . ASP A 1 84 ? -24.268 9.832 13.317 1.00 58.66 84 ASP A O 1
ATOM 705 N N . GLY A 1 85 ? -25.434 11.279 12.059 1.00 57.81 85 GLY A N 1
ATOM 706 C CA . GLY A 1 85 ? -26.731 10.912 12.644 1.00 57.81 85 GLY A CA 1
ATOM 707 C C . GLY A 1 85 ? -27.142 9.454 12.390 1.00 57.81 85 GLY A C 1
ATOM 708 O O . GLY A 1 85 ? -27.815 8.833 13.213 1.00 57.81 85 GLY A O 1
ATOM 709 N N . TRP A 1 86 ? -26.726 8.862 11.266 1.00 59.28 86 TRP A N 1
ATOM 710 C CA . TRP A 1 86 ? -26.974 7.442 10.990 1.00 59.28 86 TRP A CA 1
ATOM 711 C C . TRP A 1 86 ? -26.054 6.529 11.815 1.00 59.28 86 TRP A C 1
ATOM 713 O O . TRP A 1 86 ? -26.480 5.481 12.302 1.00 59.28 86 TRP A O 1
ATOM 723 N N . PHE A 1 87 ? -24.801 6.945 12.006 1.00 54.38 87 PHE A N 1
ATOM 724 C CA . PHE A 1 87 ? -23.811 6.259 12.825 1.00 54.38 87 PHE A CA 1
ATOM 725 C C . PHE A 1 87 ? -24.223 6.215 14.300 1.00 54.38 87 PHE A C 1
ATOM 727 O O . PHE A 1 87 ? -24.196 5.139 14.896 1.00 54.38 87 PHE A O 1
ATOM 734 N N . GLU A 1 88 ? -24.677 7.338 14.859 1.00 56.56 88 GLU A N 1
ATOM 735 C CA . GLU A 1 88 ? -25.197 7.413 16.232 1.00 56.56 88 GLU A CA 1
ATOM 736 C C . GLU A 1 88 ? -26.396 6.483 16.443 1.00 56.56 88 GLU A C 1
ATOM 738 O O . GLU A 1 88 ? -26.431 5.721 17.410 1.00 56.56 88 GLU A O 1
ATOM 743 N N . LYS A 1 89 ? -27.326 6.442 15.483 1.00 57.00 89 LYS A N 1
ATOM 744 C CA . LYS A 1 89 ? -28.467 5.517 15.510 1.00 57.00 89 LYS A CA 1
ATOM 745 C C . LYS A 1 89 ? -28.039 4.042 15.464 1.00 57.00 89 LYS A C 1
ATOM 747 O O . LYS A 1 89 ? -28.608 3.194 16.142 1.00 57.00 89 LYS A O 1
ATOM 752 N N . GLY A 1 90 ? -26.991 3.722 14.704 1.00 52.47 90 GLY A N 1
ATOM 753 C CA . GLY A 1 90 ? -26.400 2.380 14.675 1.00 52.47 90 GLY A CA 1
ATOM 754 C C . GLY A 1 90 ? -25.632 1.999 15.950 1.00 52.47 90 GLY A C 1
ATOM 755 O O . GLY A 1 90 ? -25.329 0.820 16.151 1.00 52.47 90 GLY A O 1
ATOM 756 N N . LEU A 1 91 ? -25.276 2.964 16.803 1.00 52.72 91 LEU A N 1
ATOM 757 C CA . LEU A 1 91 ? -24.692 2.724 18.126 1.00 52.72 91 LEU A CA 1
ATOM 758 C C . LEU A 1 91 ? -25.775 2.535 19.197 1.00 52.72 91 LEU A C 1
ATOM 760 O O . LEU A 1 91 ? -25.637 1.623 20.013 1.00 52.72 91 LEU A O 1
ATOM 764 N N . SER A 1 92 ? -26.858 3.325 19.164 1.00 54.12 92 SER A N 1
ATOM 765 C CA . SER A 1 92 ? -27.947 3.252 20.154 1.00 54.12 92 SER A CA 1
ATOM 766 C C . SER A 1 92 ? -28.631 1.883 20.193 1.00 54.12 92 SER A C 1
ATOM 768 O O . SER A 1 92 ? -28.897 1.358 21.271 1.00 54.12 92 SER A O 1
ATOM 770 N N . ASP A 1 93 ? -28.831 1.246 19.036 1.00 49.75 93 ASP A N 1
ATOM 771 C CA . ASP A 1 93 ? -29.527 -0.048 18.942 1.00 49.75 93 ASP A CA 1
ATOM 772 C C . ASP A 1 93 ? -28.685 -1.242 19.457 1.00 49.75 93 ASP A C 1
ATOM 774 O O . ASP A 1 93 ? -29.199 -2.348 19.625 1.00 49.75 93 ASP A O 1
ATOM 778 N N . ARG A 1 94 ? -27.382 -1.048 19.722 1.00 48.03 94 ARG A N 1
ATOM 779 C CA . ARG A 1 94 ? -26.42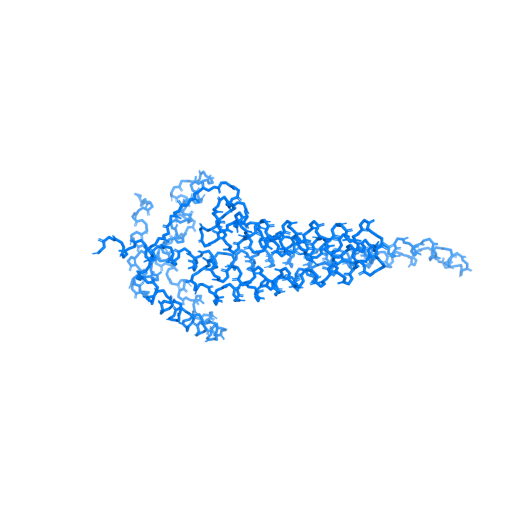4 -2.119 20.076 1.00 48.03 94 ARG A CA 1
ATOM 780 C C . ARG A 1 94 ? -26.073 -2.217 21.556 1.00 48.03 94 ARG A C 1
ATOM 782 O O . ARG A 1 94 ? -25.359 -3.143 21.951 1.00 48.03 94 ARG A O 1
ATOM 789 N N . TYR A 1 95 ? -26.579 -1.298 22.370 1.00 48.72 95 TYR A N 1
ATOM 790 C CA . TYR A 1 95 ? -26.162 -1.144 23.762 1.00 48.72 95 TYR A CA 1
ATOM 791 C C . TYR A 1 95 ? -26.641 -2.271 24.700 1.00 48.72 95 TYR A C 1
ATOM 793 O O . TYR A 1 95 ? -26.150 -2.410 25.815 1.00 48.72 95 TYR A O 1
ATOM 801 N N . SER A 1 96 ? -27.536 -3.151 24.239 1.00 45.34 96 SER A N 1
ATOM 802 C CA . SER A 1 96 ? -28.062 -4.267 25.038 1.00 45.34 96 SER A CA 1
ATOM 803 C C . SER A 1 96 ? -27.118 -5.470 25.185 1.00 45.34 96 SER A C 1
ATOM 805 O O . SER A 1 96 ? -27.420 -6.382 25.949 1.00 45.34 96 SER A O 1
ATOM 807 N N . SER A 1 97 ? -25.979 -5.511 24.481 1.00 41.69 97 SER A N 1
ATOM 808 C CA . SER A 1 97 ? -25.043 -6.647 24.547 1.00 41.69 97 SER A CA 1
ATOM 809 C C . SER A 1 97 ? -23.641 -6.192 24.943 1.00 41.69 97 SER A C 1
ATOM 811 O O . SER A 1 97 ? -22.744 -6.012 24.114 1.00 41.69 97 SER A O 1
ATOM 813 N N . GLY A 1 98 ? -23.475 -5.976 26.247 1.00 43.09 98 GLY A N 1
ATOM 814 C CA . GLY A 1 98 ? -22.208 -5.611 26.862 1.00 43.09 98 GLY A CA 1
ATOM 815 C C . GLY A 1 98 ? -21.098 -6.595 26.499 1.00 43.09 98 GLY A C 1
ATOM 816 O O . GLY A 1 98 ? -21.259 -7.797 26.661 1.00 43.09 98 GLY A O 1
ATOM 817 N N . GLU A 1 99 ? -20.007 -6.060 25.953 1.00 38.66 99 GLU A N 1
ATOM 818 C CA . GLU A 1 99 ? -18.614 -6.500 26.129 1.00 38.66 99 GLU A CA 1
ATOM 819 C C . GLU A 1 99 ? -17.746 -5.832 25.057 1.00 38.66 99 GLU A C 1
ATOM 821 O O . GLU A 1 99 ? -17.833 -6.163 23.871 1.00 38.66 99 GLU A O 1
ATOM 826 N N . ILE A 1 100 ? -16.883 -4.909 25.487 1.00 44.00 100 ILE A N 1
ATOM 827 C CA . ILE A 1 100 ? -15.679 -4.513 24.753 1.00 44.00 100 ILE A CA 1
ATOM 828 C C . ILE A 1 100 ? -14.571 -4.348 25.797 1.00 44.00 100 ILE A C 1
ATOM 830 O O . ILE A 1 100 ? -14.591 -3.399 26.581 1.00 44.00 100 ILE A O 1
ATOM 834 N N . GLU A 1 101 ? -13.634 -5.293 25.816 1.00 41.28 101 GLU A N 1
ATOM 835 C CA . GLU A 1 101 ? -12.345 -5.165 26.498 1.00 41.28 101 GLU A CA 1
ATOM 836 C C . GLU A 1 101 ? -11.362 -4.432 25.576 1.00 41.28 101 GLU A C 1
ATOM 838 O O . GLU A 1 101 ? -11.288 -4.697 24.373 1.00 41.28 101 GLU A O 1
ATOM 843 N N . ILE A 1 102 ? -10.618 -3.480 26.135 1.00 47.44 102 ILE A N 1
ATOM 844 C CA . ILE A 1 102 ? -9.553 -2.757 25.438 1.00 47.44 102 ILE A CA 1
ATOM 845 C C . ILE A 1 102 ? -8.254 -3.506 25.736 1.00 47.44 102 ILE A C 1
ATOM 847 O O . ILE A 1 102 ? -7.778 -3.477 26.867 1.00 47.44 102 ILE A O 1
ATOM 851 N N . MET A 1 103 ? -7.682 -4.183 24.739 1.00 50.25 103 MET A N 1
ATOM 852 C CA . MET A 1 103 ? -6.371 -4.823 24.869 1.00 50.25 103 MET A CA 1
ATOM 853 C C . MET A 1 103 ? -5.314 -4.042 24.093 1.00 50.25 103 MET A C 1
ATOM 855 O O . MET A 1 103 ? -5.423 -3.843 22.885 1.00 50.25 103 MET A O 1
ATOM 859 N N . GLU A 1 104 ? -4.269 -3.619 24.797 1.00 53.53 104 GLU A N 1
ATOM 860 C CA . GLU A 1 104 ? -3.184 -2.816 24.246 1.00 53.53 104 GLU A CA 1
ATOM 861 C C . GLU A 1 104 ? -1.987 -3.709 23.880 1.00 53.53 104 GLU A C 1
ATOM 863 O O . GLU A 1 104 ? -1.125 -4.008 24.703 1.00 53.53 104 GLU A O 1
ATOM 868 N N . ASN A 1 105 ? -1.931 -4.161 22.623 1.00 68.38 105 ASN A N 1
ATOM 869 C CA . ASN A 1 105 ? -0.810 -4.939 22.088 1.00 68.38 105 ASN A CA 1
ATOM 870 C C . ASN A 1 105 ? 0.007 -4.110 21.079 1.00 68.38 105 ASN A C 1
ATOM 872 O O . ASN A 1 105 ? -0.537 -3.462 20.184 1.00 68.38 105 ASN A O 1
ATOM 876 N N . LYS A 1 106 ? 1.342 -4.160 21.187 1.00 73.88 106 LYS A N 1
ATOM 877 C CA . LYS A 1 106 ? 2.279 -3.448 20.300 1.00 73.88 106 LYS A CA 1
ATOM 878 C C . LYS A 1 106 ? 2.133 -3.858 18.829 1.00 73.88 106 LYS A C 1
ATOM 880 O O . LYS A 1 106 ? 2.265 -3.007 17.955 1.00 73.88 106 LYS A O 1
ATOM 885 N N . CYS A 1 107 ? 1.857 -5.136 18.554 1.00 73.31 107 CYS A N 1
ATOM 886 C CA . CYS A 1 107 ? 1.655 -5.632 17.186 1.00 73.31 107 CYS A CA 1
ATOM 887 C C . CYS A 1 107 ? 0.386 -5.040 16.556 1.00 73.31 107 CYS A C 1
ATOM 889 O O . CYS A 1 107 ? 0.423 -4.543 15.431 1.00 73.31 107 CYS A O 1
ATOM 891 N N . ASP A 1 108 ? -0.699 -4.996 17.327 1.00 79.19 108 ASP A N 1
ATOM 892 C CA . ASP A 1 108 ? -1.969 -4.427 16.889 1.00 79.19 108 ASP A CA 1
ATOM 893 C C . ASP A 1 108 ? -1.819 -2.924 16.593 1.00 79.19 108 ASP A C 1
ATOM 895 O O . ASP A 1 108 ? -2.237 -2.476 15.530 1.00 79.19 108 ASP A O 1
ATOM 899 N N . LYS A 1 109 ? -1.079 -2.163 17.416 1.00 77.56 109 LYS A N 1
ATOM 900 C CA . LYS A 1 109 ? -0.769 -0.743 17.130 1.00 77.56 109 LYS A CA 1
ATOM 901 C C . LYS A 1 109 ? -0.051 -0.525 15.793 1.00 77.56 109 LYS A C 1
ATOM 903 O O . LYS A 1 109 ? -0.296 0.470 15.112 1.00 77.56 109 LYS A O 1
ATOM 908 N N . ILE A 1 110 ? 0.855 -1.427 15.410 1.00 79.25 110 ILE A N 1
ATOM 909 C CA . ILE A 1 110 ? 1.565 -1.337 14.123 1.00 79.25 110 ILE A CA 1
ATOM 910 C C . ILE A 1 110 ? 0.592 -1.601 12.969 1.00 79.25 110 ILE A C 1
ATOM 912 O O . ILE A 1 110 ? 0.573 -0.841 12.002 1.00 79.25 110 ILE A O 1
ATOM 916 N N . ILE A 1 111 ? -0.237 -2.642 13.083 1.00 82.31 111 ILE A N 1
ATOM 917 C CA . ILE A 1 111 ? -1.230 -3.016 12.064 1.00 82.31 111 ILE A CA 1
ATOM 918 C C . ILE A 1 111 ? -2.313 -1.937 11.915 1.00 82.31 111 ILE A C 1
ATOM 920 O O . ILE A 1 111 ? -2.747 -1.649 10.797 1.00 82.31 111 ILE A O 1
ATOM 924 N N . GLU A 1 112 ? -2.721 -1.307 13.015 1.00 78.44 112 GLU A N 1
ATOM 925 C CA . GLU A 1 112 ? -3.646 -0.171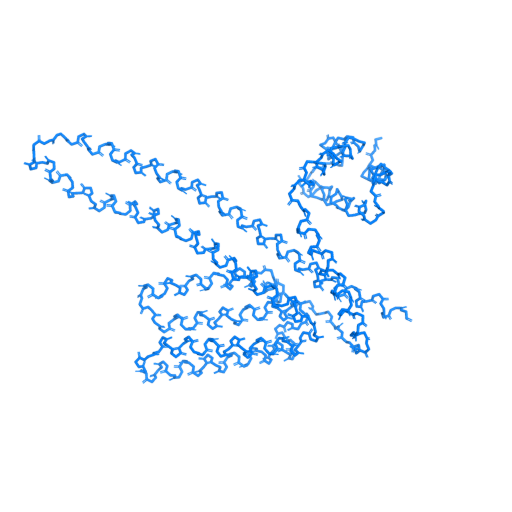 13.024 1.00 78.44 112 GLU A CA 1
ATOM 926 C C . GLU A 1 112 ? -3.066 1.022 12.254 1.00 78.44 112 GLU A C 1
ATOM 928 O O . GLU A 1 112 ? -3.740 1.602 11.403 1.00 78.44 112 GLU A O 1
ATOM 933 N N . LYS A 1 113 ? -1.801 1.367 12.530 1.00 78.94 113 LYS A N 1
ATOM 934 C CA . LYS A 1 113 ? -1.142 2.553 11.971 1.00 78.94 113 LYS A CA 1
ATOM 935 C C . LYS A 1 113 ? -0.736 2.382 10.508 1.00 78.94 113 LYS A C 1
ATOM 937 O O . LYS A 1 113 ? -0.879 3.315 9.724 1.00 78.94 113 LYS A O 1
ATOM 942 N N . TYR A 1 114 ? -0.212 1.215 10.144 1.00 81.75 114 TYR A N 1
ATOM 943 C CA . TYR A 1 114 ? 0.441 1.006 8.849 1.00 81.75 114 TYR A CA 1
ATOM 944 C C . TYR A 1 114 ? -0.274 0.018 7.937 1.00 81.75 114 TYR A C 1
ATOM 946 O O . TYR A 1 114 ? 0.077 -0.060 6.766 1.00 81.75 114 TYR A O 1
ATOM 954 N N . GLY A 1 115 ? -1.264 -0.741 8.408 1.00 83.69 115 GLY A N 1
ATOM 955 C CA . GLY A 1 115 ? -1.779 -1.846 7.602 1.00 83.69 115 GLY A CA 1
ATOM 956 C C . GLY A 1 115 ? -2.546 -1.417 6.344 1.00 83.69 115 GLY A C 1
ATOM 957 O O . GLY A 1 115 ? -2.429 -2.083 5.323 1.00 83.69 115 GLY A O 1
ATOM 958 N N . ILE A 1 116 ? -3.209 -0.250 6.333 1.00 79.88 116 ILE A N 1
ATOM 959 C CA . ILE A 1 116 ? -3.789 0.297 5.085 1.00 79.88 116 ILE A CA 1
ATOM 960 C C . ILE A 1 116 ? -2.683 0.648 4.080 1.00 79.88 116 ILE A C 1
ATOM 962 O O . ILE A 1 116 ? -2.780 0.294 2.908 1.00 79.88 116 ILE A O 1
ATOM 966 N N . PHE A 1 117 ? -1.604 1.288 4.539 1.00 79.06 117 PHE A N 1
ATOM 967 C CA . PHE A 1 117 ? -0.447 1.585 3.690 1.00 79.06 117 PHE A CA 1
ATOM 968 C C . PHE A 1 117 ? 0.224 0.309 3.173 1.00 79.06 117 PHE A C 1
ATOM 970 O O . PHE A 1 117 ? 0.593 0.242 2.005 1.00 79.06 117 PHE A O 1
ATOM 977 N N . ALA A 1 118 ? 0.359 -0.711 4.022 1.00 86.81 118 ALA A N 1
ATOM 978 C CA . ALA A 1 118 ? 0.926 -1.998 3.640 1.00 86.81 118 ALA A CA 1
ATOM 979 C C . ALA A 1 118 ? 0.051 -2.717 2.600 1.00 86.81 118 ALA A C 1
ATOM 981 O O . ALA A 1 118 ? 0.584 -3.238 1.627 1.00 86.81 118 ALA A O 1
ATOM 982 N N . PHE A 1 119 ? -1.277 -2.681 2.745 1.00 87.75 119 PHE A N 1
ATOM 983 C CA . PHE A 1 119 ? -2.203 -3.192 1.733 1.00 87.75 119 PHE A CA 1
ATOM 984 C C . PHE A 1 119 ? -2.035 -2.477 0.387 1.00 87.75 119 PHE A C 1
ATOM 986 O O . PHE A 1 119 ? -1.877 -3.137 -0.635 1.00 87.75 119 PHE A O 1
ATOM 993 N N . MET A 1 120 ? -2.000 -1.140 0.386 1.00 82.56 120 MET A N 1
ATOM 994 C CA . MET A 1 120 ? -1.770 -0.366 -0.838 1.00 82.56 120 MET A CA 1
ATOM 995 C C . MET A 1 120 ? -0.429 -0.709 -1.491 1.00 82.56 120 MET A C 1
ATOM 997 O O . MET A 1 120 ? -0.356 -0.860 -2.706 1.00 82.56 120 MET A O 1
ATOM 1001 N N . PHE A 1 121 ? 0.630 -0.831 -0.688 1.00 84.94 121 PHE A N 1
ATOM 1002 C CA . PHE A 1 121 ? 1.950 -1.207 -1.178 1.00 84.94 121 PHE A CA 1
ATOM 1003 C C . PHE A 1 121 ? 1.920 -2.582 -1.852 1.00 84.94 121 PHE A C 1
ATOM 1005 O O . PHE A 1 121 ? 2.425 -2.711 -2.962 1.00 84.94 121 PHE A O 1
ATOM 1012 N N . LEU A 1 122 ? 1.284 -3.579 -1.228 1.00 90.62 122 LEU A N 1
ATOM 1013 C CA . LEU A 1 122 ? 1.158 -4.925 -1.792 1.00 90.62 122 LEU A CA 1
ATOM 1014 C C . LEU A 1 122 ? 0.327 -4.943 -3.080 1.00 90.62 122 LEU A C 1
ATOM 1016 O O . LEU A 1 122 ? 0.746 -5.574 -4.042 1.00 90.62 122 LEU A O 1
ATOM 1020 N N . ALA A 1 123 ? -0.781 -4.199 -3.138 1.00 86.81 123 ALA A N 1
ATOM 1021 C CA . ALA A 1 123 ? -1.614 -4.099 -4.340 1.00 86.81 123 ALA A CA 1
ATOM 1022 C C . ALA A 1 123 ? -0.879 -3.460 -5.531 1.00 86.81 123 ALA A C 1
ATOM 1024 O O . ALA A 1 123 ? -1.182 -3.740 -6.684 1.00 86.81 123 ALA A O 1
ATOM 1025 N N . ILE A 1 124 ? 0.090 -2.576 -5.281 1.00 84.31 124 ILE A N 1
ATOM 1026 C CA . ILE A 1 124 ? 0.916 -2.021 -6.359 1.00 84.31 124 ILE A CA 1
ATOM 1027 C C . ILE A 1 124 ? 2.084 -2.957 -6.685 1.00 84.31 124 ILE A C 1
ATOM 1029 O O . ILE A 1 124 ? 2.452 -3.126 -7.848 1.00 84.31 124 ILE A O 1
ATOM 1033 N N . PHE A 1 125 ? 2.661 -3.590 -5.665 1.00 88.88 125 PHE A N 1
ATOM 1034 C CA . PHE A 1 125 ? 3.733 -4.562 -5.831 1.00 88.88 125 PHE A CA 1
ATOM 1035 C C . PHE A 1 125 ? 3.286 -5.767 -6.675 1.00 88.88 125 PHE A C 1
ATOM 1037 O O . PHE A 1 125 ? 4.046 -6.204 -7.536 1.00 88.88 125 PHE A O 1
ATOM 1044 N N . SER A 1 126 ? 2.037 -6.223 -6.534 1.00 91.25 126 SER A N 1
ATOM 1045 C CA . SER A 1 126 ? 1.467 -7.308 -7.346 1.00 91.25 126 SER A CA 1
ATOM 1046 C C . SER A 1 126 ? 1.426 -6.974 -8.845 1.00 91.25 126 SER A C 1
ATOM 1048 O O . SER A 1 126 ? 1.705 -7.833 -9.683 1.00 91.25 126 SER A O 1
ATOM 1050 N N . VAL A 1 127 ? 1.179 -5.710 -9.212 1.00 87.62 127 VAL A N 1
ATOM 1051 C CA . VAL A 1 127 ? 1.243 -5.247 -10.612 1.00 87.62 127 VAL A CA 1
ATOM 1052 C C . VAL A 1 127 ? 2.669 -5.354 -11.156 1.00 87.62 127 VAL A C 1
ATOM 1054 O O . VAL A 1 127 ? 2.872 -5.772 -12.296 1.00 87.62 127 VAL A O 1
ATOM 1057 N N . ILE A 1 128 ? 3.674 -5.017 -10.343 1.00 85.75 128 ILE A N 1
ATOM 1058 C CA . ILE A 1 128 ? 5.086 -5.143 -10.729 1.00 85.75 128 ILE A CA 1
ATOM 1059 C C . ILE A 1 128 ? 5.452 -6.619 -10.922 1.00 85.75 128 ILE A C 1
ATOM 1061 O O . ILE A 1 128 ? 6.061 -6.974 -11.931 1.00 85.75 128 ILE A O 1
ATOM 1065 N N . GLU A 1 129 ? 5.047 -7.492 -10.000 1.00 91.00 129 GLU A N 1
ATOM 1066 C CA . GLU A 1 129 ? 5.252 -8.942 -10.109 1.00 91.00 129 GLU A CA 1
ATOM 1067 C C . GLU A 1 129 ? 4.615 -9.515 -11.379 1.00 91.00 129 GLU A C 1
ATOM 1069 O O . GLU A 1 129 ? 5.229 -10.335 -12.068 1.00 91.00 129 GLU A O 1
ATOM 1074 N N . MET A 1 130 ? 3.419 -9.036 -11.731 1.00 88.50 130 MET A N 1
ATOM 1075 C CA . MET A 1 130 ? 2.728 -9.416 -12.959 1.00 88.50 130 MET A CA 1
ATOM 1076 C C . MET A 1 130 ? 3.531 -9.019 -14.206 1.00 88.50 130 MET A C 1
ATOM 1078 O O . MET A 1 130 ? 3.700 -9.845 -15.104 1.00 88.50 130 MET A O 1
ATOM 1082 N N . VAL A 1 131 ? 4.084 -7.801 -14.248 1.00 86.00 131 VAL A N 1
ATOM 1083 C CA . VAL A 1 131 ? 4.945 -7.328 -15.352 1.00 86.00 131 VAL A CA 1
ATOM 1084 C C . VAL A 1 131 ? 6.234 -8.148 -15.460 1.00 86.00 131 VAL A C 1
ATOM 1086 O O . VAL A 1 131 ? 6.685 -8.443 -16.564 1.00 86.00 131 VAL A O 1
ATOM 1089 N N . LEU A 1 132 ? 6.810 -8.560 -14.328 1.00 88.50 132 LEU A N 1
ATOM 1090 C CA . LEU A 1 132 ? 8.012 -9.400 -14.279 1.00 88.50 132 LEU A CA 1
ATOM 1091 C C . LEU A 1 132 ? 7.742 -10.883 -14.597 1.00 88.50 132 LEU A C 1
ATOM 1093 O O . LEU A 1 132 ? 8.677 -11.681 -14.637 1.00 88.50 132 LEU A O 1
ATOM 1097 N N . GLY A 1 133 ? 6.483 -11.274 -14.818 1.00 87.19 133 GLY A N 1
ATOM 1098 C CA . GLY A 1 133 ? 6.106 -12.660 -15.097 1.00 87.19 133 GLY A CA 1
ATOM 1099 C C . GLY A 1 133 ? 6.146 -13.578 -13.870 1.00 87.19 133 GLY A C 1
ATOM 1100 O O . GLY A 1 133 ? 6.094 -14.800 -14.017 1.00 87.19 133 GLY A O 1
ATOM 1101 N N . LEU A 1 134 ? 6.191 -13.018 -12.658 1.00 89.56 134 LEU A N 1
ATOM 1102 C CA . LEU A 1 134 ? 6.224 -13.744 -11.385 1.00 89.56 134 LEU A CA 1
ATOM 1103 C C . LEU A 1 134 ? 4.822 -14.231 -10.978 1.00 89.56 134 LEU A C 1
ATOM 1105 O O . LEU A 1 134 ? 4.318 -13.930 -9.900 1.00 89.56 134 LEU A O 1
ATOM 1109 N N . ARG A 1 135 ? 4.185 -15.011 -11.860 1.00 87.81 135 ARG A N 1
ATOM 1110 C CA . ARG A 1 135 ? 2.762 -15.401 -11.802 1.00 87.81 135 ARG A CA 1
ATOM 1111 C C . ARG A 1 135 ? 2.305 -15.961 -10.454 1.00 87.81 135 ARG A C 1
ATOM 1113 O O . ARG A 1 135 ? 1.235 -15.607 -9.979 1.00 87.81 135 ARG A O 1
ATOM 1120 N N . PHE A 1 136 ? 3.117 -16.823 -9.843 1.00 87.62 136 PHE A N 1
ATOM 1121 C CA . PHE A 1 136 ? 2.814 -17.405 -8.534 1.00 87.62 136 PHE A CA 1
ATOM 1122 C C . PHE A 1 136 ? 2.792 -16.348 -7.418 1.00 87.62 136 PHE A C 1
ATOM 1124 O O . PHE A 1 136 ? 1.894 -16.363 -6.573 1.00 87.62 136 PHE A O 1
ATOM 1131 N N . LEU A 1 137 ? 3.769 -15.436 -7.424 1.00 91.31 137 LEU A N 1
ATOM 1132 C CA . LEU A 1 137 ? 3.926 -14.425 -6.382 1.00 91.31 137 LEU A CA 1
ATOM 1133 C C . LEU A 1 137 ? 2.769 -13.426 -6.387 1.00 91.31 137 LEU A C 1
ATOM 1135 O O . LEU A 1 137 ? 2.287 -13.098 -5.312 1.00 91.31 137 LEU A O 1
ATOM 1139 N N . VAL A 1 138 ? 2.231 -13.081 -7.564 1.00 92.12 138 VAL A N 1
ATOM 1140 C CA . VAL A 1 138 ? 1.062 -12.190 -7.694 1.00 92.12 138 VAL A CA 1
ATOM 1141 C C . VAL A 1 138 ? -0.097 -12.654 -6.806 1.00 92.12 138 VAL A C 1
ATOM 1143 O O . VAL A 1 138 ? -0.586 -11.891 -5.976 1.00 92.12 138 VAL A O 1
ATOM 1146 N N . GLY A 1 139 ? -0.504 -13.925 -6.921 1.00 90.69 139 GLY A N 1
ATOM 1147 C CA . GLY A 1 139 ? -1.602 -14.468 -6.114 1.00 90.69 139 GLY A CA 1
ATOM 1148 C C . GLY A 1 139 ? -1.302 -14.451 -4.612 1.00 90.69 139 GLY A C 1
ATOM 1149 O O . GLY A 1 139 ? -2.169 -14.131 -3.800 1.00 90.69 139 GLY A O 1
ATOM 1150 N N . PHE A 1 140 ? -0.056 -14.742 -4.228 1.00 92.88 140 PHE A N 1
ATOM 1151 C CA . PHE A 1 140 ? 0.376 -14.688 -2.831 1.00 92.88 140 PHE A CA 1
ATOM 1152 C C . PHE A 1 140 ? 0.345 -13.259 -2.268 1.00 92.88 140 PHE A C 1
ATOM 1154 O O . PHE A 1 140 ? -0.182 -13.042 -1.176 1.00 92.88 140 PHE A O 1
ATOM 1161 N N . THR A 1 141 ? 0.857 -12.287 -3.021 1.00 94.19 141 THR A N 1
ATOM 1162 C CA . THR A 1 141 ? 0.894 -10.865 -2.661 1.00 94.19 141 THR A CA 1
ATOM 1163 C C . THR A 1 141 ? -0.511 -10.287 -2.496 1.00 94.19 141 THR A C 1
ATOM 1165 O O . THR A 1 141 ? -0.774 -9.608 -1.501 1.00 94.19 141 THR A O 1
ATOM 1168 N N . GLU A 1 142 ? -1.441 -10.612 -3.399 1.00 92.50 142 GLU A N 1
ATOM 1169 C CA . GLU A 1 142 ? -2.852 -10.209 -3.292 1.00 92.50 142 GLU A CA 1
ATOM 1170 C C . GLU A 1 142 ? -3.512 -10.771 -2.024 1.00 92.50 142 GLU A C 1
ATOM 1172 O O . GLU A 1 142 ? -4.111 -10.032 -1.238 1.00 92.50 142 GLU A O 1
ATOM 1177 N N . MET A 1 143 ? -3.337 -12.070 -1.756 1.00 94.50 143 MET A N 1
ATOM 1178 C CA . MET A 1 143 ? -3.863 -12.708 -0.543 1.00 94.50 143 MET A CA 1
ATOM 1179 C C . MET A 1 143 ? -3.273 -12.109 0.741 1.00 94.50 143 MET A C 1
ATOM 1181 O O . MET A 1 143 ? -3.999 -11.870 1.709 1.00 94.50 143 MET A O 1
ATOM 1185 N N . LEU A 1 144 ? -1.971 -11.805 0.757 1.00 94.75 144 LEU A N 1
ATOM 1186 C CA . LEU A 1 144 ? -1.349 -11.092 1.873 1.00 94.75 144 LEU A CA 1
ATOM 1187 C C . LEU A 1 144 ? -1.958 -9.701 2.065 1.00 94.75 144 LEU A C 1
ATOM 1189 O O . LEU A 1 144 ? -2.247 -9.314 3.199 1.00 94.75 144 LEU A O 1
ATOM 1193 N N . GLY A 1 145 ? -2.186 -8.966 0.976 1.00 91.94 145 GLY A N 1
ATOM 1194 C CA . GLY A 1 145 ? -2.843 -7.665 1.011 1.00 91.94 145 GLY A CA 1
ATOM 1195 C C . GLY A 1 145 ? -4.222 -7.748 1.663 1.00 91.94 145 GLY A C 1
ATOM 1196 O O . GLY A 1 145 ? -4.507 -7.009 2.610 1.00 91.94 145 GLY A O 1
ATOM 1197 N N . ILE A 1 146 ? -5.043 -8.696 1.211 1.00 92.12 146 ILE A N 1
ATOM 1198 C CA . ILE A 1 146 ? -6.397 -8.941 1.721 1.00 92.12 146 ILE A CA 1
ATOM 1199 C C . ILE A 1 146 ? -6.381 -9.308 3.208 1.00 92.12 146 ILE A C 1
ATOM 1201 O O . ILE A 1 146 ? -7.206 -8.814 3.985 1.00 92.12 146 ILE A O 1
ATOM 1205 N N . TYR A 1 147 ? -5.436 -10.140 3.641 1.00 93.31 147 TYR A N 1
ATOM 1206 C CA . TYR A 1 147 ? -5.271 -10.461 5.054 1.00 93.31 147 TYR A CA 1
ATOM 1207 C C . TYR A 1 147 ? -4.930 -9.217 5.888 1.00 93.31 147 TYR A C 1
ATOM 1209 O O . TYR A 1 147 ? -5.578 -8.965 6.908 1.00 93.31 147 TYR A O 1
ATOM 1217 N N . ILE A 1 148 ? -3.955 -8.413 5.446 1.00 91.50 148 ILE A N 1
ATOM 1218 C CA . ILE A 1 148 ? -3.512 -7.217 6.175 1.00 91.50 148 ILE A CA 1
ATOM 1219 C C . ILE A 1 148 ? -4.659 -6.221 6.330 1.00 91.50 148 ILE A C 1
ATOM 1221 O O . ILE A 1 148 ? -4.913 -5.774 7.448 1.00 91.50 148 ILE A O 1
ATOM 1225 N N . ILE A 1 149 ? -5.381 -5.902 5.251 1.00 88.12 149 ILE A N 1
ATOM 1226 C CA . ILE A 1 149 ? -6.488 -4.940 5.325 1.00 88.12 149 ILE A CA 1
ATOM 1227 C C . ILE A 1 149 ? -7.608 -5.445 6.246 1.00 88.12 149 ILE A C 1
ATOM 1229 O O . ILE A 1 149 ? -8.144 -4.683 7.052 1.00 88.12 149 ILE A O 1
ATOM 1233 N N . SER A 1 150 ? -7.899 -6.748 6.208 1.00 88.88 150 SER A N 1
ATOM 1234 C CA . SER A 1 150 ? -8.905 -7.374 7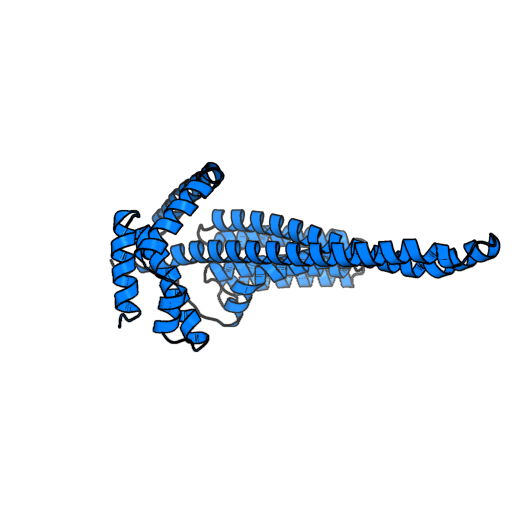.072 1.00 88.88 150 SER A CA 1
ATOM 1235 C C . SER A 1 150 ? -8.500 -7.311 8.547 1.00 88.88 150 SER A C 1
ATOM 1237 O O . SER A 1 150 ? -9.313 -6.944 9.399 1.00 88.88 150 SER A O 1
ATOM 1239 N N . MET A 1 151 ? -7.228 -7.583 8.859 1.00 88.44 151 MET A N 1
ATOM 1240 C CA . MET A 1 151 ? -6.699 -7.434 10.217 1.00 88.44 151 MET A CA 1
ATOM 1241 C C . MET A 1 151 ? -6.667 -5.981 10.675 1.00 88.44 151 MET A C 1
ATOM 1243 O O . MET A 1 151 ? -7.004 -5.709 11.824 1.00 88.44 151 MET A O 1
ATOM 1247 N N . SER A 1 152 ? -6.336 -5.031 9.801 1.00 85.56 152 SER A N 1
ATOM 1248 C CA . SER A 1 152 ? -6.398 -3.605 10.126 1.00 85.56 152 SER A CA 1
ATOM 1249 C C . SER A 1 152 ? -7.800 -3.150 10.507 1.00 85.56 152 SER A C 1
ATOM 1251 O O . SER A 1 152 ? -7.941 -2.289 11.374 1.00 85.56 152 SER A O 1
ATOM 1253 N N . PHE A 1 153 ? -8.847 -3.710 9.902 1.00 81.06 153 PHE A N 1
ATOM 1254 C CA . PHE A 1 153 ? -10.211 -3.451 10.360 1.00 81.06 153 PHE A CA 1
ATOM 1255 C C . PHE A 1 153 ? -10.494 -4.095 11.703 1.00 81.06 153 PHE A C 1
ATOM 1257 O O . PHE A 1 153 ? -10.994 -3.431 12.606 1.00 81.06 153 PHE A O 1
ATOM 1264 N N . LEU A 1 154 ? -10.126 -5.360 11.860 1.00 81.25 154 LEU A N 1
ATOM 1265 C CA . LEU A 1 154 ? -10.422 -6.112 13.069 1.00 81.25 154 LEU A CA 1
ATOM 1266 C C . LEU A 1 154 ? -9.711 -5.542 14.313 1.00 81.25 154 LEU A C 1
ATOM 1268 O O . LEU A 1 154 ? -10.298 -5.462 15.394 1.00 81.25 154 LEU A O 1
ATOM 1272 N N . VAL A 1 155 ? -8.477 -5.058 14.151 1.00 80.88 155 VAL A N 1
ATOM 1273 C CA . VAL A 1 155 ? -7.732 -4.329 15.186 1.00 80.88 155 VAL A CA 1
ATOM 1274 C C . VAL A 1 155 ? -8.470 -3.056 15.609 1.00 80.88 155 VAL A C 1
ATOM 1276 O O . VAL A 1 155 ? -8.631 -2.825 16.805 1.00 80.88 155 VAL A O 1
ATOM 1279 N N . ARG A 1 156 ? -9.003 -2.273 14.660 1.00 76.50 156 ARG A N 1
ATOM 1280 C CA . ARG A 1 156 ? -9.792 -1.062 14.965 1.00 76.50 156 ARG A CA 1
ATOM 1281 C C . ARG A 1 156 ? -11.098 -1.362 15.702 1.00 76.50 156 ARG A C 1
ATOM 1283 O O . ARG A 1 156 ? -11.648 -0.477 16.347 1.00 76.50 156 ARG A O 1
ATOM 1290 N N . THR A 1 157 ? -11.576 -2.607 15.653 1.00 70.81 157 THR A N 1
ATOM 1291 C CA . THR A 1 157 ? -12.726 -3.076 16.440 1.00 70.81 157 THR A CA 1
ATOM 1292 C C . THR A 1 157 ? -12.331 -3.744 17.766 1.00 70.81 157 THR A C 1
ATOM 1294 O O . THR A 1 157 ? -13.127 -4.511 18.303 1.00 70.81 157 THR A O 1
ATOM 1297 N N . ASN A 1 158 ? -11.109 -3.530 18.276 1.00 68.00 158 ASN A N 1
ATOM 1298 C CA . ASN A 1 158 ? -10.530 -4.204 19.457 1.00 68.00 158 ASN A CA 1
ATOM 1299 C C . ASN A 1 158 ? -10.475 -5.741 19.361 1.00 68.00 158 ASN A C 1
ATOM 1301 O O . ASN A 1 158 ? -10.335 -6.440 20.361 1.00 68.00 158 ASN A O 1
ATOM 1305 N N . LYS A 1 159 ? -10.555 -6.294 18.150 1.00 73.81 159 LYS A N 1
ATOM 1306 C CA . LYS A 1 159 ? -10.462 -7.734 17.889 1.00 73.81 159 LYS A CA 1
ATOM 1307 C C . LYS A 1 159 ? -9.127 -8.066 17.223 1.00 73.81 159 LYS A C 1
ATOM 1309 O O . LYS A 1 159 ? -9.070 -8.780 16.232 1.00 73.81 159 LYS A O 1
ATOM 1314 N N . GLY A 1 160 ? -8.042 -7.528 17.779 1.00 75.12 160 GLY A N 1
ATOM 1315 C CA . GLY A 1 160 ? -6.686 -7.659 17.241 1.00 75.12 160 GLY A CA 1
ATOM 1316 C C . GLY A 1 160 ? -6.169 -9.097 17.129 1.00 75.12 160 GLY A C 1
ATOM 1317 O O . GLY A 1 160 ? -6.867 -10.065 17.448 1.00 75.12 160 GLY A O 1
ATOM 1318 N N . VAL A 1 161 ? -4.917 -9.247 16.692 1.00 79.19 161 VAL A N 1
ATOM 1319 C CA . VAL A 1 161 ? -4.296 -10.529 16.299 1.00 79.19 161 VAL A CA 1
ATOM 1320 C C . VAL A 1 161 ? -4.403 -11.598 17.384 1.00 79.19 161 VAL A C 1
ATOM 1322 O O . VAL A 1 161 ? -4.624 -12.770 17.086 1.00 79.19 161 VAL A O 1
ATOM 1325 N N . GLN A 1 162 ? -4.272 -11.216 18.654 1.00 80.25 162 GLN A N 1
ATOM 1326 C CA . GLN A 1 162 ? -4.264 -12.179 19.757 1.00 80.25 162 GLN A CA 1
ATOM 1327 C C . GLN A 1 162 ? -5.655 -12.606 20.240 1.00 80.25 162 GLN A C 1
ATOM 1329 O O . GLN A 1 162 ? -5.766 -13.597 20.971 1.00 80.25 162 GLN A O 1
ATOM 1334 N N . THR A 1 163 ? -6.710 -11.912 19.815 1.00 81.81 163 THR A N 1
ATOM 1335 C CA . THR A 1 163 ? -8.086 -12.238 20.202 1.00 81.81 163 THR A CA 1
ATOM 1336 C C . THR A 1 163 ? -8.568 -13.523 19.531 1.00 81.81 163 THR A C 1
ATOM 1338 O O . THR A 1 163 ? -8.027 -13.952 18.511 1.00 81.81 163 THR A O 1
ATOM 1341 N N . LYS A 1 164 ? -9.624 -14.148 20.068 1.00 83.25 164 LYS A N 1
ATOM 1342 C CA . LYS A 1 164 ? -10.229 -15.346 19.456 1.00 83.25 164 LYS A CA 1
ATOM 1343 C C . LYS A 1 164 ? -10.668 -15.087 18.008 1.00 83.25 164 LYS A C 1
ATOM 1345 O O . LYS A 1 164 ? -10.431 -15.927 17.146 1.00 83.25 164 LYS A O 1
ATOM 1350 N N . SER A 1 165 ? -11.253 -13.918 17.737 1.00 83.31 165 SER A N 1
ATOM 1351 C CA . SER A 1 165 ? -11.644 -13.497 16.386 1.00 83.31 165 SER A CA 1
ATOM 1352 C C . SER A 1 165 ? -10.440 -13.282 15.469 1.00 83.31 165 SER A C 1
ATOM 1354 O O . SER A 1 165 ? -10.452 -13.782 14.348 1.00 83.31 165 SER A O 1
ATOM 1356 N N . GLY A 1 166 ? -9.394 -12.597 15.943 1.00 86.19 166 GLY A N 1
ATOM 1357 C CA . GLY A 1 166 ? -8.169 -12.372 15.170 1.00 86.19 166 GLY A CA 1
ATOM 1358 C C . GLY A 1 166 ? -7.447 -13.669 14.829 1.00 86.19 166 GLY A C 1
ATOM 1359 O O . GLY A 1 166 ? -7.171 -13.925 13.663 1.00 86.19 166 GLY A O 1
ATOM 1360 N N . LYS A 1 167 ? -7.254 -14.554 15.815 1.00 89.00 167 LYS A N 1
ATOM 1361 C CA . LYS A 1 167 ? -6.676 -15.892 15.601 1.00 89.00 167 LYS A CA 1
ATOM 1362 C C . LYS A 1 167 ? -7.483 -16.716 14.603 1.00 89.00 167 LYS A C 1
ATOM 1364 O O . LYS A 1 167 ? -6.894 -17.395 13.768 1.00 89.00 167 LYS A O 1
ATOM 1369 N N . PHE A 1 168 ? -8.813 -16.658 14.678 1.00 90.62 168 PHE A N 1
ATOM 1370 C CA . PHE A 1 168 ? -9.680 -17.362 13.737 1.00 90.62 168 PHE A CA 1
ATOM 1371 C C . PHE A 1 168 ? -9.534 -16.814 12.313 1.00 90.62 168 PHE A C 1
ATOM 1373 O O . PHE A 1 168 ? -9.345 -17.594 11.383 1.00 90.62 168 PHE A O 1
ATOM 1380 N N . LEU A 1 169 ? -9.548 -15.487 12.145 1.00 91.31 169 LEU A N 1
ATOM 1381 C CA . LEU A 1 169 ? -9.323 -14.842 10.851 1.00 91.31 169 LEU A CA 1
ATOM 1382 C C . LEU A 1 169 ? -7.949 -15.227 10.279 1.00 91.31 169 LEU A C 1
ATOM 1384 O O . LEU A 1 169 ? -7.869 -15.671 9.136 1.00 91.31 169 LEU A O 1
ATOM 1388 N N . SER A 1 170 ? -6.877 -15.135 11.070 1.00 92.31 170 SER A N 1
ATOM 1389 C CA . SER A 1 170 ? -5.532 -15.548 10.649 1.00 92.31 170 SER A CA 1
ATOM 1390 C C . SER A 1 170 ? -5.473 -17.024 10.252 1.00 92.31 170 SER A C 1
ATOM 1392 O O . SER A 1 170 ? -4.873 -17.347 9.231 1.00 92.31 170 SER A O 1
ATOM 1394 N N . LEU A 1 171 ? -6.120 -17.919 11.005 1.00 94.38 171 LEU A N 1
ATOM 1395 C CA . LEU A 1 171 ? -6.155 -19.352 10.699 1.00 94.38 171 LEU A CA 1
ATOM 1396 C C . LEU A 1 171 ? -6.838 -19.623 9.355 1.00 94.38 171 LEU A C 1
ATOM 1398 O O . LEU A 1 171 ? -6.282 -20.346 8.531 1.00 94.38 171 LEU A O 1
ATOM 1402 N N . VAL A 1 172 ? -8.002 -19.015 9.109 1.00 93.81 172 VAL A N 1
ATOM 1403 C CA . VAL A 1 172 ? -8.726 -19.152 7.833 1.00 93.81 172 VAL A CA 1
ATOM 1404 C C . VAL A 1 172 ? -7.857 -18.689 6.660 1.00 93.81 172 VAL A C 1
ATOM 1406 O O . VAL A 1 172 ? -7.740 -19.403 5.667 1.00 93.81 172 VAL A O 1
ATOM 1409 N N . ASN A 1 173 ? -7.183 -17.543 6.795 1.00 95.00 173 ASN A N 1
ATOM 1410 C CA . ASN A 1 173 ? -6.309 -17.015 5.745 1.00 95.00 173 ASN A CA 1
ATOM 1411 C C . ASN A 1 173 ? -5.078 -17.907 5.502 1.00 95.00 173 ASN A C 1
ATOM 1413 O O . ASN A 1 173 ? -4.732 -18.169 4.351 1.00 95.00 173 ASN A O 1
ATOM 1417 N N . ILE A 1 174 ? -4.450 -18.431 6.562 1.00 95.06 174 ILE A N 1
ATOM 1418 C CA . ILE A 1 174 ? -3.323 -19.372 6.450 1.00 95.06 174 ILE A CA 1
ATOM 1419 C C . ILE A 1 174 ? -3.739 -20.642 5.701 1.00 95.06 174 ILE A C 1
ATOM 1421 O O . ILE A 1 174 ? -2.985 -21.111 4.852 1.00 95.06 174 ILE A O 1
ATOM 1425 N N . LEU A 1 175 ? -4.929 -21.192 5.967 1.00 95.56 175 LEU A N 1
ATOM 1426 C CA . LEU A 1 175 ? -5.414 -22.385 5.265 1.00 95.56 175 LEU A CA 1
ATOM 1427 C C . LEU A 1 175 ? -5.577 -22.148 3.758 1.00 95.56 175 LEU A C 1
ATOM 1429 O O . LEU A 1 175 ? -5.172 -22.998 2.966 1.00 95.56 175 LEU A O 1
ATOM 1433 N N . ILE A 1 176 ? -6.114 -20.991 3.359 1.00 94.00 176 ILE A N 1
ATOM 1434 C CA . ILE A 1 176 ? -6.259 -20.622 1.942 1.00 94.00 176 ILE A CA 1
ATOM 1435 C C . ILE A 1 176 ? -4.879 -20.481 1.280 1.00 94.00 176 ILE A C 1
ATOM 1437 O O . ILE A 1 176 ? -4.655 -21.019 0.196 1.00 94.00 176 ILE A O 1
ATOM 1441 N N . ILE A 1 177 ? -3.925 -19.829 1.953 1.00 93.81 177 ILE A N 1
ATOM 1442 C CA . ILE A 1 177 ? -2.553 -19.670 1.444 1.00 93.81 177 ILE A CA 1
ATOM 1443 C C . ILE A 1 177 ? -1.862 -21.032 1.299 1.00 93.81 177 ILE A C 1
ATOM 1445 O O . ILE A 1 177 ? -1.244 -21.301 0.271 1.00 93.81 177 ILE A O 1
ATOM 1449 N N . LEU A 1 178 ? -1.981 -21.922 2.288 1.00 93.94 178 LEU A N 1
ATOM 1450 C CA . LEU A 1 178 ? -1.414 -23.273 2.213 1.00 93.94 178 LEU A CA 1
ATOM 1451 C C . LEU A 1 178 ? -2.018 -24.081 1.061 1.00 93.94 178 LEU A C 1
ATOM 1453 O O . LEU A 1 178 ? -1.294 -24.799 0.369 1.00 93.94 178 LEU A O 1
ATOM 1457 N N . PHE A 1 179 ? -3.324 -23.941 0.826 1.00 93.00 179 PHE A N 1
ATOM 1458 C CA . PHE A 1 179 ? -3.993 -24.559 -0.314 1.00 93.00 179 PHE A CA 1
ATOM 1459 C C . PHE A 1 179 ? -3.434 -24.044 -1.648 1.00 93.00 179 PHE A C 1
ATOM 1461 O O . PHE A 1 179 ? -3.104 -24.845 -2.522 1.00 93.00 179 PHE A O 1
ATOM 1468 N N . TYR A 1 180 ? -3.230 -22.731 -1.779 1.00 93.25 180 TYR A N 1
ATOM 1469 C CA . TYR A 1 180 ? -2.602 -22.143 -2.962 1.00 93.25 180 TYR A CA 1
ATOM 1470 C C . TYR A 1 180 ? -1.170 -22.648 -3.186 1.00 93.25 180 TYR A C 1
ATOM 1472 O O . TYR A 1 180 ? -0.830 -23.064 -4.293 1.00 93.25 180 TYR A O 1
ATOM 1480 N N . PHE A 1 181 ? -0.346 -22.697 -2.133 1.00 90.94 181 PHE A N 1
ATOM 1481 C CA . PHE A 1 181 ? 1.000 -23.276 -2.212 1.00 90.94 181 PHE A CA 1
ATOM 1482 C C . PHE A 1 181 ? 0.961 -24.735 -2.682 1.00 90.94 181 PHE A C 1
ATOM 1484 O O . PHE A 1 181 ? 1.752 -25.123 -3.540 1.00 90.94 181 PHE A O 1
ATOM 1491 N N . ALA A 1 182 ? 0.029 -25.545 -2.174 1.00 90.81 182 ALA A N 1
ATOM 1492 C CA . ALA A 1 182 ? -0.116 -26.936 -2.597 1.00 90.81 182 ALA A CA 1
ATOM 1493 C C . ALA A 1 182 ? -0.469 -27.066 -4.091 1.00 90.81 182 ALA A C 1
ATOM 1495 O O . ALA A 1 182 ? 0.042 -27.965 -4.761 1.00 90.81 182 ALA A O 1
ATOM 1496 N N . LEU A 1 183 ? -1.303 -26.169 -4.629 1.00 88.38 183 LEU A N 1
ATOM 1497 C CA . LEU A 1 183 ? -1.606 -26.114 -6.064 1.00 88.38 183 LEU A CA 1
ATOM 1498 C C . LEU A 1 183 ? -0.395 -25.661 -6.888 1.00 88.38 183 LEU A C 1
ATOM 1500 O O . LEU A 1 183 ? -0.112 -26.253 -7.929 1.00 88.38 183 LEU A O 1
ATOM 1504 N N . ALA A 1 184 ? 0.366 -24.683 -6.395 1.00 85.69 184 ALA A N 1
ATOM 1505 C CA . ALA A 1 184 ? 1.587 -24.218 -7.047 1.00 85.69 184 ALA A CA 1
ATOM 1506 C C . ALA A 1 184 ? 2.640 -25.332 -7.161 1.00 85.69 184 ALA A C 1
ATOM 1508 O O . ALA A 1 184 ? 3.185 -25.557 -8.240 1.00 85.69 184 ALA A O 1
ATOM 1509 N N . PHE A 1 185 ? 2.874 -26.095 -6.086 1.00 86.44 185 PHE A N 1
ATOM 1510 C CA . PHE A 1 185 ? 3.815 -27.224 -6.097 1.00 86.44 185 PHE A CA 1
ATOM 1511 C C . PHE A 1 185 ? 3.378 -28.383 -6.999 1.00 86.44 185 PHE A C 1
ATOM 1513 O O . PHE A 1 185 ? 4.222 -29.154 -7.450 1.00 86.44 185 PHE A O 1
ATOM 1520 N N . ARG A 1 186 ? 2.079 -28.506 -7.295 1.00 87.06 186 ARG A N 1
ATOM 1521 C CA . ARG A 1 186 ? 1.565 -29.479 -8.271 1.00 87.06 186 ARG A CA 1
ATOM 1522 C C . ARG A 1 186 ? 1.799 -29.061 -9.726 1.00 87.06 186 ARG A C 1
ATOM 1524 O O . ARG A 1 186 ? 1.511 -29.856 -10.614 1.00 87.06 186 ARG A O 1
ATOM 1531 N N . GLY A 1 187 ? 2.327 -27.860 -9.973 1.00 80.56 187 GLY A N 1
ATOM 1532 C CA . GLY A 1 187 ? 2.683 -27.398 -11.315 1.00 80.56 187 GLY A CA 1
ATOM 1533 C C . GLY A 1 187 ? 1.475 -27.089 -12.200 1.00 80.56 187 GLY A C 1
ATOM 1534 O O . GLY A 1 187 ? 1.534 -27.309 -13.407 1.00 80.56 187 GLY A O 1
ATOM 1535 N N . VAL A 1 188 ? 0.371 -26.614 -11.616 1.00 82.94 188 VAL A N 1
ATOM 1536 C CA . VAL A 1 188 ? -0.835 -26.246 -12.375 1.00 82.94 188 VAL A CA 1
ATOM 1537 C C . VAL A 1 188 ? -0.530 -25.072 -13.320 1.00 82.94 188 VAL A C 1
ATOM 1539 O O . VAL A 1 188 ? 0.055 -24.074 -12.897 1.00 82.94 188 VAL A O 1
ATOM 1542 N N . SER A 1 189 ? -0.929 -25.184 -14.594 1.00 72.12 189 SER A N 1
ATOM 1543 C CA . SER A 1 189 ? -0.655 -24.195 -15.655 1.00 72.12 189 SER A CA 1
ATOM 1544 C C . SER A 1 189 ? -1.251 -22.815 -15.374 1.00 72.12 189 SER A C 1
ATOM 1546 O O . SER A 1 189 ? -0.622 -21.795 -15.662 1.00 72.12 189 SER A O 1
ATOM 1548 N N . ASP A 1 190 ? -2.425 -22.786 -14.748 1.00 86.00 190 ASP A N 1
ATOM 1549 C CA . ASP A 1 190 ? -3.241 -21.580 -14.575 1.00 86.00 190 ASP A CA 1
ATOM 1550 C C . ASP A 1 190 ? -3.112 -20.988 -13.166 1.00 86.00 190 ASP A C 1
ATOM 1552 O O . ASP A 1 190 ? -4.051 -20.431 -12.602 1.00 86.00 190 ASP A O 1
ATOM 1556 N N . ILE A 1 191 ? -1.917 -21.098 -12.571 1.00 88.44 191 ILE A N 1
ATOM 1557 C CA . ILE A 1 191 ? -1.664 -20.693 -11.180 1.00 88.44 191 ILE A CA 1
ATOM 1558 C C . ILE A 1 191 ? -2.018 -19.226 -10.892 1.00 88.44 191 ILE A C 1
ATOM 1560 O O . ILE A 1 191 ? -2.408 -18.897 -9.778 1.00 88.44 191 ILE A O 1
ATOM 1564 N N . LEU A 1 192 ? -1.915 -18.352 -11.896 1.00 88.19 192 LEU A N 1
ATOM 1565 C CA . LEU A 1 192 ? -2.264 -16.935 -11.779 1.00 88.19 192 LEU A CA 1
ATOM 1566 C C . LEU A 1 192 ? -3.777 -16.726 -11.649 1.00 88.19 192 LEU A C 1
ATOM 1568 O O . LEU A 1 192 ? -4.207 -15.969 -10.785 1.00 88.19 192 LEU A O 1
ATOM 1572 N N . GLU A 1 193 ? -4.572 -17.409 -12.473 1.00 90.19 193 GLU A N 1
ATOM 1573 C CA . GLU A 1 193 ? -6.038 -17.327 -12.434 1.00 90.19 193 GLU A CA 1
ATOM 1574 C C . GLU A 1 193 ? -6.564 -17.907 -11.120 1.00 90.19 193 GLU A C 1
ATOM 1576 O O . GLU A 1 193 ? -7.291 -17.240 -10.390 1.00 90.19 193 GLU A O 1
ATOM 1581 N N . ILE A 1 194 ? -6.044 -19.073 -10.728 1.00 90.94 194 ILE A N 1
ATOM 1582 C CA . ILE A 1 194 ? -6.321 -19.698 -9.428 1.00 90.94 194 ILE A CA 1
ATOM 1583 C C . ILE A 1 194 ? -5.946 -18.767 -8.267 1.00 90.94 194 ILE A C 1
ATOM 1585 O O . ILE A 1 194 ? -6.659 -18.698 -7.266 1.00 90.94 194 ILE A O 1
ATOM 1589 N N . GLY A 1 195 ? -4.817 -18.062 -8.378 1.00 91.69 195 GLY A N 1
ATOM 1590 C CA . GLY A 1 195 ? -4.377 -17.086 -7.385 1.00 91.69 195 GLY A CA 1
ATOM 1591 C C . GLY A 1 195 ? -5.381 -15.948 -7.210 1.00 91.69 195 GLY A C 1
ATOM 1592 O O . GLY A 1 195 ? -5.725 -15.615 -6.075 1.00 91.69 195 GLY A O 1
ATOM 1593 N N . PHE A 1 196 ? -5.895 -15.393 -8.312 1.00 90.69 196 PHE A N 1
ATOM 1594 C CA . PHE A 1 196 ? -6.925 -14.354 -8.271 1.00 90.69 196 PHE A CA 1
ATOM 1595 C C . PHE A 1 196 ? -8.267 -14.867 -7.749 1.00 90.69 196 PHE A C 1
ATOM 1597 O O . PHE A 1 196 ? -8.880 -14.195 -6.919 1.00 90.69 196 PHE A O 1
ATOM 1604 N N . ASP A 1 197 ? -8.696 -16.060 -8.156 1.00 91.06 197 ASP A N 1
ATOM 1605 C CA . ASP A 1 197 ? -9.937 -16.667 -7.669 1.00 91.06 197 ASP A CA 1
ATOM 1606 C C . ASP A 1 197 ? -9.892 -16.904 -6.154 1.00 91.06 197 ASP A C 1
ATOM 1608 O O . ASP A 1 197 ? -10.835 -16.575 -5.428 1.00 91.06 197 ASP A O 1
ATOM 1612 N N . LEU A 1 198 ? -8.769 -17.424 -5.647 1.00 92.69 198 LEU A N 1
ATOM 1613 C CA . LEU A 1 198 ? -8.570 -17.635 -4.213 1.00 92.69 198 LEU A CA 1
ATOM 1614 C C . LEU A 1 198 ? -8.468 -16.319 -3.443 1.00 92.69 198 LEU A C 1
ATOM 1616 O O . LEU A 1 198 ? -9.026 -16.224 -2.350 1.00 92.69 198 LEU A O 1
ATOM 1620 N N . ALA A 1 199 ? -7.809 -15.302 -4.002 1.00 92.94 199 ALA A N 1
ATOM 1621 C CA . ALA A 1 199 ? -7.785 -13.964 -3.424 1.00 92.94 199 ALA A CA 1
ATOM 1622 C C . ALA A 1 199 ? -9.205 -13.379 -3.341 1.00 92.94 199 ALA A C 1
ATOM 1624 O O . ALA A 1 199 ? -9.632 -12.935 -2.276 1.00 92.94 199 ALA A O 1
ATOM 1625 N N . PHE A 1 200 ? -9.993 -13.457 -4.414 1.00 90.69 200 PHE A N 1
ATOM 1626 C CA . PHE A 1 200 ? -11.384 -13.008 -4.413 1.00 90.69 200 PHE A CA 1
ATOM 1627 C C . PHE A 1 200 ? -12.220 -13.740 -3.353 1.00 90.69 200 PHE A C 1
ATOM 1629 O O . PHE A 1 200 ? -12.908 -13.109 -2.546 1.00 90.69 200 PHE A O 1
ATOM 1636 N N . PHE A 1 201 ? -12.110 -15.067 -3.291 1.00 91.31 201 PHE A N 1
ATOM 1637 C CA . PHE A 1 201 ? -12.810 -15.876 -2.296 1.00 91.31 201 PHE A CA 1
ATOM 1638 C C . PHE A 1 201 ? -12.396 -15.516 -0.860 1.00 91.31 201 PHE A C 1
ATOM 1640 O O . PHE A 1 201 ? -13.249 -15.351 0.017 1.00 91.31 201 PHE A O 1
ATOM 1647 N N . MET A 1 202 ? -11.096 -15.316 -0.627 1.00 93.50 202 MET A N 1
ATOM 1648 C CA . MET A 1 202 ? -10.548 -14.845 0.644 1.00 93.50 202 MET A CA 1
ATOM 1649 C C . MET A 1 202 ? -11.113 -13.474 1.032 1.00 93.50 202 MET A C 1
ATOM 1651 O O . MET A 1 202 ? -11.490 -13.281 2.187 1.00 93.50 202 MET A O 1
ATOM 1655 N N . ALA A 1 203 ? -11.221 -12.532 0.091 1.00 89.81 203 ALA A N 1
ATOM 1656 C CA . ALA A 1 203 ? -11.781 -11.207 0.351 1.00 89.81 203 ALA A CA 1
ATOM 1657 C C . ALA A 1 203 ? -13.251 -11.284 0.786 1.00 89.81 203 ALA A C 1
ATOM 1659 O O . ALA A 1 203 ? -13.635 -10.646 1.767 1.00 89.81 203 ALA A O 1
ATOM 1660 N N . VAL A 1 204 ? -14.059 -12.105 0.107 1.00 88.00 204 VAL A N 1
ATOM 1661 C CA . VAL A 1 204 ? -15.472 -12.316 0.459 1.00 88.00 204 VAL A CA 1
ATOM 1662 C C . VAL A 1 204 ? -15.602 -12.939 1.850 1.00 88.00 204 VAL A C 1
ATOM 1664 O O . VAL A 1 204 ? -16.356 -12.432 2.683 1.00 88.00 204 VAL A O 1
ATOM 1667 N N . ILE A 1 205 ? -14.836 -13.996 2.140 1.00 90.69 205 ILE A N 1
ATOM 1668 C CA . ILE A 1 205 ? -14.841 -14.636 3.462 1.00 90.69 205 ILE A CA 1
ATOM 1669 C C . ILE A 1 205 ? -14.415 -13.650 4.543 1.00 90.69 205 ILE A C 1
ATOM 1671 O O . ILE A 1 205 ? -15.099 -13.524 5.558 1.00 90.69 205 ILE A O 1
ATOM 1675 N N . ASN A 1 206 ? -13.309 -12.936 4.341 1.00 91.06 206 ASN A N 1
ATOM 1676 C CA . ASN A 1 206 ? -12.809 -11.990 5.327 1.00 91.06 206 ASN A CA 1
ATOM 1677 C C . ASN A 1 206 ? -13.807 -10.857 5.572 1.00 91.06 206 ASN A C 1
ATOM 1679 O O . ASN A 1 206 ? -14.005 -10.478 6.723 1.00 91.06 206 ASN A O 1
ATOM 1683 N N . LEU A 1 207 ? -14.487 -10.364 4.534 1.00 85.31 207 LEU A N 1
ATOM 1684 C CA . LEU A 1 207 ? -15.547 -9.370 4.682 1.00 85.31 207 LEU A CA 1
ATOM 1685 C C . LEU A 1 207 ? -16.692 -9.900 5.557 1.00 85.31 207 LEU A C 1
ATOM 1687 O O . LEU A 1 207 ? -17.127 -9.205 6.475 1.00 85.31 207 LEU A O 1
ATOM 1691 N N . ILE A 1 208 ? -17.141 -11.137 5.324 1.00 84.56 208 ILE A N 1
ATOM 1692 C CA . ILE A 1 208 ? -18.183 -11.793 6.130 1.00 84.56 208 ILE A CA 1
ATOM 1693 C C . ILE A 1 208 ? -17.712 -11.985 7.580 1.00 84.56 208 ILE A C 1
ATOM 1695 O O . ILE A 1 208 ? -18.445 -11.687 8.523 1.00 84.56 208 ILE A O 1
ATOM 1699 N N . LEU A 1 209 ? -16.479 -12.448 7.790 1.00 85.56 209 LEU A N 1
ATOM 1700 C CA . LEU A 1 209 ? -15.922 -12.658 9.128 1.00 85.56 209 LEU A CA 1
ATOM 1701 C C . LEU A 1 209 ? -15.779 -11.344 9.893 1.00 85.56 209 LEU A C 1
ATOM 1703 O O . LEU A 1 209 ? -16.230 -11.241 11.032 1.00 85.56 209 LEU A O 1
ATOM 1707 N N . VAL A 1 210 ? -15.203 -10.318 9.265 1.00 83.00 210 VAL A N 1
ATOM 1708 C CA . VAL A 1 210 ? -15.084 -8.983 9.858 1.00 83.00 210 VAL A CA 1
ATOM 1709 C C . VAL A 1 210 ? -16.473 -8.403 10.118 1.00 83.00 210 VAL A C 1
ATOM 1711 O O . VAL A 1 210 ? -16.672 -7.779 11.157 1.00 83.00 210 VAL A O 1
ATOM 1714 N N . PHE A 1 211 ? -17.468 -8.658 9.265 1.00 77.88 211 PHE A N 1
ATOM 1715 C CA . PHE A 1 211 ? -18.857 -8.270 9.518 1.00 77.88 211 PHE A CA 1
ATOM 1716 C C . PHE A 1 211 ? -19.405 -8.889 10.811 1.00 77.88 211 PHE A C 1
ATOM 1718 O O . PHE A 1 211 ? -19.825 -8.157 11.710 1.00 77.88 211 PHE A O 1
ATOM 1725 N N . PHE A 1 212 ? -19.327 -10.215 10.956 1.00 78.12 212 PHE A N 1
ATOM 1726 C CA . PHE A 1 212 ? -19.788 -10.901 12.167 1.00 78.12 212 PHE A CA 1
ATOM 1727 C C . PHE A 1 212 ? -19.004 -10.467 13.409 1.00 78.12 212 PHE A C 1
ATOM 1729 O O . PHE A 1 212 ? -19.564 -10.298 14.494 1.00 78.12 212 PHE A O 1
ATOM 1736 N N . PHE A 1 213 ? -17.698 -10.247 13.269 1.00 77.12 213 PHE A N 1
ATOM 1737 C CA . PHE A 1 213 ? -16.853 -9.848 14.384 1.00 77.12 213 PHE A CA 1
ATOM 1738 C C . PHE A 1 213 ? -17.040 -8.378 14.777 1.00 77.12 213 PHE A C 1
ATOM 1740 O O . PHE A 1 213 ? -16.993 -8.068 15.963 1.00 77.12 213 PHE A O 1
ATOM 1747 N N . SER A 1 214 ? -17.322 -7.479 13.844 1.00 65.44 214 SER A N 1
ATOM 1748 C CA . SER A 1 214 ? -17.464 -6.040 14.108 1.00 65.44 214 SER A CA 1
ATOM 1749 C C . SER A 1 214 ? -18.834 -5.637 14.668 1.00 65.44 214 SER A C 1
ATOM 1751 O O . SER A 1 214 ? -19.077 -4.445 14.882 1.00 65.44 214 SER A O 1
ATOM 1753 N N . LYS A 1 215 ? -19.724 -6.615 14.914 1.00 65.12 215 LYS A N 1
ATOM 1754 C CA . LYS A 1 215 ? -21.039 -6.468 15.563 1.00 65.12 215 LYS A CA 1
ATOM 1755 C C . LYS A 1 215 ? -21.854 -5.263 15.049 1.00 65.12 215 LYS A C 1
ATOM 1757 O O . LYS A 1 215 ? -22.537 -4.657 15.855 1.00 65.12 215 LYS A O 1
ATOM 1762 N N . GLY A 1 216 ? -21.776 -4.854 13.773 1.00 57.12 216 GLY A N 1
ATOM 1763 C CA . GLY A 1 216 ? -22.585 -3.748 13.204 1.00 57.12 216 GLY A CA 1
ATOM 1764 C C . GLY A 1 216 ? -21.835 -2.482 12.749 1.00 57.12 216 GLY A C 1
ATOM 1765 O O . GLY A 1 216 ? -22.472 -1.532 12.307 1.00 57.12 216 GLY A O 1
ATOM 1766 N N . MET A 1 217 ? -20.495 -2.444 12.770 1.00 64.50 217 MET A N 1
ATOM 1767 C CA . MET A 1 217 ? -19.716 -1.367 12.111 1.00 64.50 217 MET A CA 1
ATOM 1768 C C . MET A 1 217 ? -19.557 -1.579 10.592 1.00 64.50 217 MET A C 1
ATOM 1770 O O . MET A 1 217 ? -18.635 -1.059 9.967 1.00 64.50 217 MET A O 1
ATOM 1774 N N . PHE A 1 218 ? -20.467 -2.341 9.985 1.00 64.69 218 PHE A N 1
ATOM 1775 C CA . PHE A 1 218 ? -20.391 -2.774 8.591 1.00 64.69 218 PHE A CA 1
ATOM 1776 C C . PHE A 1 218 ? -20.272 -1.615 7.601 1.00 64.69 218 PHE A C 1
ATOM 1778 O O . PHE A 1 218 ? -19.438 -1.652 6.704 1.00 64.69 218 PHE A O 1
ATOM 1785 N N . PHE A 1 219 ? -21.066 -0.560 7.787 1.00 64.50 219 PHE A N 1
ATOM 1786 C CA . PHE A 1 219 ? -21.054 0.587 6.881 1.00 64.50 219 PHE A CA 1
ATOM 1787 C C . PHE A 1 219 ? -19.745 1.375 6.947 1.00 64.50 219 PHE A C 1
ATOM 1789 O O . PHE A 1 219 ? -19.264 1.827 5.911 1.00 64.50 219 PHE A O 1
ATOM 1796 N N . LEU A 1 220 ? -19.127 1.480 8.128 1.00 66.00 220 LEU A N 1
ATOM 1797 C CA . LEU A 1 220 ? -17.791 2.066 8.265 1.00 66.00 220 LEU A CA 1
ATOM 1798 C C . LEU A 1 220 ? -16.749 1.232 7.522 1.00 66.00 220 LEU A C 1
ATOM 1800 O O . LEU A 1 220 ? -15.939 1.795 6.794 1.00 66.00 220 LEU A O 1
ATOM 1804 N N . ILE A 1 221 ? -16.808 -0.096 7.660 1.00 69.56 221 ILE A N 1
ATOM 1805 C CA . ILE A 1 221 ? -15.914 -1.019 6.950 1.00 69.56 221 ILE A CA 1
ATOM 1806 C C . ILE A 1 221 ? -16.101 -0.883 5.432 1.00 69.56 221 ILE A C 1
ATOM 1808 O O . ILE A 1 221 ? -15.126 -0.744 4.699 1.00 69.56 221 ILE A O 1
ATOM 1812 N N . LEU A 1 222 ? -17.339 -0.820 4.944 1.00 71.69 222 LEU A N 1
ATOM 1813 C CA . LEU A 1 222 ? -17.616 -0.675 3.516 1.00 71.69 222 LEU A CA 1
ATOM 1814 C C . LEU A 1 222 ? -17.115 0.665 2.954 1.00 71.69 222 LEU A C 1
ATOM 1816 O O . LEU A 1 222 ? -16.445 0.695 1.924 1.00 71.69 222 LEU A O 1
ATOM 1820 N N . ILE A 1 223 ? -17.382 1.771 3.653 1.00 70.44 223 ILE A N 1
ATOM 1821 C CA . ILE A 1 223 ? -16.888 3.102 3.271 1.00 70.44 223 ILE A CA 1
ATOM 1822 C C . ILE A 1 223 ? -15.367 3.119 3.268 1.00 70.44 223 ILE A C 1
ATOM 1824 O O . ILE A 1 223 ? -14.742 3.606 2.328 1.00 70.44 223 ILE A O 1
ATOM 1828 N N . SER A 1 224 ? -14.752 2.548 4.297 1.00 70.12 224 SER A N 1
ATOM 1829 C CA . SER A 1 224 ? -13.304 2.501 4.376 1.00 70.12 224 SER A CA 1
ATOM 1830 C C . SER A 1 224 ? -12.678 1.668 3.249 1.00 70.12 224 SER A C 1
ATOM 1832 O O . SER A 1 224 ? -11.663 2.079 2.693 1.00 70.12 224 SER A O 1
ATOM 1834 N N . LEU A 1 225 ? -13.322 0.578 2.824 1.00 74.38 225 LEU A N 1
ATOM 1835 C CA . LEU A 1 225 ? -12.891 -0.216 1.676 1.00 74.38 225 LEU A CA 1
ATOM 1836 C C . LEU A 1 225 ? -12.963 0.587 0.366 1.00 74.38 225 LEU A C 1
ATOM 1838 O O . LEU A 1 225 ? -12.021 0.553 -0.422 1.00 74.38 225 LEU A O 1
ATOM 1842 N N . LEU A 1 226 ? -14.021 1.380 0.160 1.00 76.75 226 LEU A N 1
ATOM 1843 C CA . LEU A 1 226 ? -14.127 2.281 -0.998 1.00 76.75 226 LEU A CA 1
ATOM 1844 C C . LEU A 1 226 ? -12.991 3.311 -1.030 1.00 76.75 226 LEU A C 1
ATOM 1846 O O . LEU A 1 226 ? -12.378 3.532 -2.073 1.00 76.75 226 LEU A O 1
ATOM 1850 N N . PHE A 1 227 ? -12.661 3.907 0.116 1.00 74.81 227 PHE A N 1
ATOM 1851 C CA . PHE A 1 227 ? -11.517 4.816 0.214 1.00 74.81 227 PHE A CA 1
ATOM 1852 C C . PHE A 1 227 ? -10.179 4.111 -0.042 1.00 74.81 227 PHE A C 1
ATOM 1854 O O . PHE A 1 227 ? -9.316 4.688 -0.700 1.00 74.81 227 PHE A O 1
ATOM 1861 N N . ALA A 1 228 ? -10.005 2.867 0.414 1.00 73.44 228 ALA A N 1
ATOM 1862 C CA . ALA A 1 228 ? -8.803 2.088 0.123 1.00 73.44 228 ALA A CA 1
ATOM 1863 C C . ALA A 1 228 ? -8.622 1.868 -1.391 1.00 73.44 228 ALA A C 1
ATOM 1865 O O . ALA A 1 228 ? -7.515 2.036 -1.899 1.00 73.44 228 ALA A O 1
ATOM 1866 N N . ILE A 1 229 ? -9.708 1.595 -2.126 1.00 79.75 229 ILE A N 1
ATOM 1867 C CA . ILE A 1 229 ? -9.690 1.489 -3.595 1.00 79.75 229 ILE A CA 1
ATOM 1868 C C . ILE A 1 229 ? -9.265 2.818 -4.236 1.00 79.75 229 ILE A C 1
ATOM 1870 O O . ILE A 1 229 ? -8.398 2.835 -5.109 1.00 79.75 229 ILE A O 1
ATOM 1874 N N . ILE A 1 230 ? -9.818 3.947 -3.778 1.00 82.44 230 ILE A N 1
ATOM 1875 C CA . ILE A 1 230 ? -9.430 5.280 -4.270 1.00 82.44 230 ILE A CA 1
ATOM 1876 C C . ILE A 1 230 ? -7.932 5.526 -4.042 1.00 82.44 230 ILE A C 1
ATOM 1878 O O . ILE A 1 230 ? -7.241 6.015 -4.936 1.00 82.44 230 ILE A O 1
ATOM 1882 N N . PHE A 1 231 ? -7.405 5.158 -2.874 1.00 79.00 231 PHE A N 1
ATOM 1883 C CA . PHE A 1 231 ? -5.984 5.316 -2.585 1.00 79.00 231 PHE A CA 1
ATOM 1884 C C . PHE A 1 231 ? -5.087 4.404 -3.420 1.00 79.00 231 PHE A C 1
ATOM 1886 O O . PHE A 1 231 ? -4.015 4.852 -3.825 1.00 79.00 231 PHE A O 1
ATOM 1893 N N . ILE A 1 232 ? -5.515 3.176 -3.730 1.00 80.56 232 ILE A N 1
ATOM 1894 C CA . ILE A 1 232 ? -4.804 2.306 -4.679 1.00 80.56 232 ILE A CA 1
ATOM 1895 C C . ILE A 1 232 ? -4.710 2.985 -6.046 1.00 80.56 232 ILE A C 1
ATOM 1897 O O . ILE A 1 232 ? -3.624 3.049 -6.613 1.00 80.56 232 ILE A O 1
ATOM 1901 N N . ILE A 1 233 ? -5.810 3.553 -6.549 1.00 83.75 233 ILE A N 1
ATOM 1902 C CA . ILE A 1 233 ? -5.817 4.266 -7.836 1.00 83.75 233 ILE A CA 1
ATOM 1903 C C . ILE A 1 233 ? -4.847 5.456 -7.797 1.00 83.75 233 ILE A C 1
ATOM 1905 O O . ILE A 1 233 ? -4.015 5.614 -8.691 1.00 83.75 233 ILE A O 1
ATOM 1909 N N . LEU A 1 234 ? -4.898 6.268 -6.735 1.00 84.31 234 LEU A N 1
ATOM 1910 C CA . LEU A 1 234 ? -3.992 7.407 -6.556 1.00 84.31 234 LEU A CA 1
ATOM 1911 C C . LEU A 1 234 ? -2.521 6.972 -6.464 1.00 84.31 234 LEU A C 1
ATOM 1913 O O . LEU A 1 234 ? -1.657 7.617 -7.062 1.00 84.31 234 LEU A O 1
ATOM 1917 N N . GLY A 1 235 ? -2.237 5.876 -5.759 1.00 80.38 235 GLY A N 1
ATOM 1918 C CA . GLY A 1 235 ? -0.910 5.268 -5.682 1.00 80.38 235 GLY A CA 1
ATOM 1919 C C . GLY A 1 235 ? -0.440 4.711 -7.029 1.00 80.38 235 GLY A C 1
ATOM 1920 O O . GLY A 1 235 ? 0.711 4.908 -7.405 1.00 80.38 235 GLY A O 1
ATOM 1921 N N . GLY A 1 236 ? -1.333 4.107 -7.813 1.00 81.31 236 GLY A N 1
ATOM 1922 C CA . GLY A 1 236 ? -1.041 3.655 -9.174 1.00 81.31 236 GLY A CA 1
ATOM 1923 C C . GLY A 1 236 ? -0.619 4.805 -10.092 1.00 81.31 236 GLY A C 1
ATOM 1924 O O . GLY A 1 236 ? 0.380 4.699 -10.801 1.00 81.31 236 GLY A O 1
ATOM 1925 N N . ILE A 1 237 ? -1.304 5.951 -10.008 1.00 85.12 237 ILE A N 1
ATOM 1926 C CA . ILE A 1 237 ? -0.919 7.176 -10.732 1.00 85.12 237 ILE A CA 1
ATOM 1927 C C . ILE A 1 237 ? 0.484 7.649 -10.310 1.00 85.12 237 ILE A C 1
ATOM 1929 O O . ILE A 1 237 ? 1.265 8.095 -11.152 1.00 85.12 237 ILE A O 1
ATOM 1933 N N . TRP A 1 238 ? 0.844 7.517 -9.028 1.00 87.75 238 TRP A N 1
ATOM 1934 C CA . TRP A 1 238 ? 2.192 7.854 -8.555 1.00 87.75 238 TRP A CA 1
ATOM 1935 C C . TRP A 1 238 ? 3.249 6.974 -9.233 1.00 87.75 238 TRP A C 1
ATOM 1937 O O . TRP A 1 238 ? 4.227 7.488 -9.779 1.00 87.75 238 TRP A O 1
ATOM 1947 N N . PHE A 1 239 ? 3.025 5.656 -9.260 1.00 80.94 239 PHE A N 1
ATOM 1948 C CA . PHE A 1 239 ? 3.936 4.710 -9.908 1.00 80.94 239 PHE A CA 1
ATOM 1949 C C . PHE A 1 239 ? 4.036 4.942 -11.411 1.00 80.94 239 PHE A C 1
ATOM 1951 O O . PHE A 1 239 ? 5.120 4.811 -11.971 1.00 80.94 239 PHE A O 1
ATOM 1958 N N . PHE A 1 240 ? 2.944 5.343 -12.059 1.00 83.81 240 PHE A N 1
ATOM 1959 C CA . PHE A 1 240 ? 2.955 5.729 -13.464 1.00 83.81 240 PHE A CA 1
ATOM 1960 C C . PHE A 1 240 ? 3.890 6.919 -13.730 1.00 83.81 240 PHE A C 1
ATOM 1962 O O . PHE A 1 240 ? 4.712 6.852 -14.645 1.00 83.81 240 PHE A O 1
ATOM 1969 N N . PHE A 1 241 ? 3.843 7.975 -12.905 1.00 86.06 241 PHE A N 1
ATOM 1970 C CA . PHE A 1 241 ? 4.764 9.111 -13.042 1.00 86.06 241 PHE A CA 1
ATOM 1971 C C . PHE A 1 241 ? 6.224 8.702 -12.849 1.00 86.06 241 PHE A C 1
ATOM 1973 O O . PHE A 1 241 ? 7.085 9.080 -13.648 1.00 86.06 241 PHE A O 1
ATOM 1980 N N . VAL A 1 242 ? 6.511 7.896 -11.826 1.00 85.88 242 VAL A N 1
ATOM 1981 C CA . VAL A 1 242 ? 7.863 7.374 -11.580 1.00 85.88 242 VAL A CA 1
ATOM 1982 C C . VAL A 1 242 ? 8.325 6.504 -12.751 1.00 85.88 242 VAL A C 1
ATOM 1984 O O . VAL A 1 242 ? 9.428 6.693 -13.260 1.00 85.88 242 VAL A O 1
ATOM 1987 N N . GLY A 1 243 ? 7.465 5.606 -13.229 1.00 83.88 243 GLY A N 1
ATOM 1988 C CA . GLY A 1 243 ? 7.737 4.696 -14.336 1.00 83.88 243 GLY A CA 1
ATOM 1989 C C . GLY A 1 243 ? 8.064 5.430 -15.632 1.00 83.88 243 GLY A C 1
ATOM 1990 O O . GLY A 1 243 ? 9.102 5.159 -16.229 1.00 83.88 243 GLY A O 1
ATOM 1991 N N . ILE A 1 244 ? 7.250 6.414 -16.031 1.00 85.62 244 ILE A N 1
ATOM 1992 C CA . ILE A 1 244 ? 7.531 7.250 -17.212 1.00 85.62 244 ILE A CA 1
ATOM 1993 C C . ILE A 1 244 ? 8.845 8.012 -17.053 1.00 85.62 244 ILE A C 1
ATOM 1995 O O . ILE A 1 244 ? 9.597 8.135 -18.018 1.00 85.62 244 ILE A O 1
ATOM 1999 N N . THR A 1 245 ? 9.146 8.502 -15.850 1.00 86.31 245 THR A N 1
ATOM 2000 C CA . THR A 1 245 ? 10.393 9.233 -15.589 1.00 86.31 245 THR A CA 1
ATOM 2001 C C . THR A 1 245 ? 11.609 8.333 -15.787 1.00 86.31 245 THR A C 1
ATOM 2003 O O . THR A 1 245 ? 12.521 8.680 -16.535 1.00 86.31 245 THR A O 1
ATOM 2006 N N . ILE A 1 246 ? 11.610 7.157 -15.155 1.00 86.19 246 ILE A N 1
ATOM 2007 C CA . ILE A 1 246 ? 12.707 6.187 -15.255 1.00 86.19 246 ILE A CA 1
ATOM 2008 C C . ILE A 1 246 ? 12.839 5.684 -16.693 1.00 86.19 246 ILE A C 1
ATOM 2010 O O . ILE A 1 246 ? 13.943 5.655 -17.234 1.00 86.19 246 ILE A O 1
ATOM 2014 N N . PHE A 1 247 ? 11.721 5.332 -17.330 1.00 85.62 247 PHE A N 1
ATOM 2015 C CA . PHE A 1 247 ? 11.702 4.861 -18.710 1.00 85.62 247 PHE A CA 1
ATOM 2016 C C . PHE A 1 247 ? 12.218 5.927 -19.677 1.00 85.62 247 PHE A C 1
ATOM 2018 O O . PHE A 1 247 ? 13.069 5.628 -20.507 1.00 85.62 247 PHE A O 1
ATOM 2025 N N . GLY A 1 248 ? 11.770 7.178 -19.543 1.00 84.38 248 GLY A N 1
ATOM 2026 C CA . GLY A 1 248 ? 12.219 8.288 -20.382 1.00 84.38 248 GLY A CA 1
ATOM 2027 C C . GLY A 1 248 ? 13.724 8.537 -20.271 1.00 84.38 248 GLY A C 1
ATOM 2028 O O . GLY A 1 248 ? 14.401 8.670 -21.291 1.00 84.38 248 GLY A O 1
ATOM 2029 N N . VAL A 1 249 ? 14.271 8.528 -19.050 1.00 83.75 249 VAL A N 1
ATOM 2030 C CA . VAL A 1 249 ? 15.721 8.661 -18.823 1.00 83.75 249 VAL A CA 1
ATOM 2031 C C . VAL A 1 249 ? 16.486 7.459 -19.384 1.00 83.75 249 VAL A C 1
ATOM 2033 O O . VAL A 1 249 ? 17.493 7.638 -20.069 1.00 83.75 249 VAL A O 1
ATOM 2036 N N . GLY A 1 250 ? 16.002 6.238 -19.143 1.00 82.44 250 GLY A N 1
ATOM 2037 C CA . GLY A 1 250 ? 16.619 5.014 -19.658 1.00 82.44 250 GLY A CA 1
ATOM 2038 C C . GLY A 1 250 ? 16.639 4.961 -21.187 1.00 82.44 250 GLY A C 1
ATOM 2039 O O . GLY A 1 250 ? 17.653 4.606 -21.785 1.00 82.44 250 GLY A O 1
ATOM 2040 N N . LEU A 1 251 ? 15.551 5.387 -21.829 1.00 84.06 251 LEU A N 1
ATOM 2041 C CA . LEU A 1 251 ? 15.424 5.451 -23.282 1.00 84.06 251 LEU A CA 1
ATOM 2042 C C . LEU A 1 251 ? 16.351 6.520 -23.876 1.00 84.06 251 LEU A C 1
ATOM 2044 O O . LEU A 1 251 ? 17.013 6.256 -24.878 1.00 84.06 251 LEU A O 1
ATOM 2048 N N . ALA A 1 252 ? 16.485 7.684 -23.230 1.00 82.06 252 ALA A N 1
ATOM 2049 C CA . ALA A 1 252 ? 17.455 8.701 -23.635 1.00 82.06 252 ALA A CA 1
ATOM 2050 C C . ALA A 1 252 ? 18.898 8.167 -23.577 1.00 82.06 252 ALA A C 1
ATOM 2052 O O . ALA A 1 252 ? 19.657 8.330 -24.535 1.00 82.06 252 ALA A O 1
ATOM 2053 N N . PHE A 1 253 ? 19.266 7.467 -22.499 1.00 82.81 253 PHE A N 1
ATOM 2054 C CA . PHE A 1 253 ? 20.585 6.844 -22.368 1.00 82.81 253 PHE A CA 1
ATOM 2055 C C . PHE A 1 253 ? 20.831 5.786 -23.454 1.00 82.81 253 PHE A C 1
ATOM 2057 O O . PHE A 1 253 ? 21.874 5.799 -24.103 1.00 82.81 253 PHE A O 1
ATOM 2064 N N . PHE A 1 254 ? 19.850 4.915 -23.706 1.00 83.88 254 PHE A N 1
ATOM 2065 C CA . PHE A 1 254 ? 19.959 3.841 -24.695 1.00 83.88 254 PHE A CA 1
ATOM 2066 C C . PHE A 1 254 ? 20.030 4.346 -26.144 1.00 83.88 254 PHE A C 1
ATOM 2068 O O . PHE A 1 254 ? 20.762 3.785 -26.956 1.00 83.88 254 PHE A O 1
ATOM 2075 N N . LEU A 1 255 ? 19.293 5.408 -26.485 1.00 84.19 255 LEU A N 1
ATOM 2076 C CA . LEU A 1 255 ? 19.304 5.968 -27.839 1.00 84.19 255 LEU A CA 1
ATOM 2077 C C . LEU A 1 255 ? 20.539 6.831 -28.131 1.00 84.19 255 LEU A C 1
ATOM 2079 O O . LEU A 1 255 ? 20.869 7.016 -29.300 1.00 84.19 255 LEU A O 1
ATOM 2083 N N . THR A 1 256 ? 21.237 7.338 -27.111 1.00 82.94 256 THR A N 1
ATOM 2084 C CA . THR A 1 256 ? 22.385 8.249 -27.288 1.00 82.94 256 THR A CA 1
ATOM 2085 C C . THR A 1 256 ? 23.514 7.667 -28.166 1.00 82.94 256 THR A C 1
ATOM 2087 O O . THR A 1 256 ? 23.979 8.364 -29.068 1.00 82.94 256 THR A O 1
ATOM 2090 N N . PRO A 1 257 ? 23.952 6.403 -28.004 1.00 84.94 257 PRO A N 1
ATOM 2091 C CA . PRO A 1 257 ? 24.933 5.793 -28.907 1.00 84.94 257 PRO A CA 1
ATOM 2092 C C . PRO A 1 257 ? 24.431 5.680 -30.352 1.00 84.94 257 PRO A C 1
ATOM 2094 O O . PRO A 1 257 ? 25.180 5.935 -31.291 1.00 84.94 257 PRO A O 1
ATOM 2097 N N . ILE A 1 258 ? 23.151 5.339 -30.536 1.00 85.12 258 ILE A N 1
ATOM 2098 C CA . ILE A 1 258 ? 22.535 5.168 -31.860 1.00 85.12 258 ILE A CA 1
ATOM 2099 C C . ILE A 1 258 ? 22.468 6.514 -32.589 1.00 85.12 258 ILE A C 1
ATOM 2101 O O . ILE A 1 258 ? 22.806 6.603 -33.771 1.00 85.12 258 ILE A O 1
ATOM 2105 N N . THR A 1 259 ? 22.076 7.578 -31.885 1.00 83.88 259 THR A N 1
ATOM 2106 C CA . THR A 1 259 ? 22.036 8.926 -32.460 1.00 83.88 259 THR A CA 1
ATOM 2107 C C . THR A 1 259 ? 23.434 9.435 -32.801 1.00 83.88 259 THR A C 1
ATOM 2109 O O . THR A 1 259 ? 23.603 10.013 -33.871 1.00 83.88 259 THR A O 1
ATOM 2112 N N . LEU A 1 260 ? 24.452 9.153 -31.978 1.00 83.12 260 LEU A N 1
ATOM 2113 C CA . LEU A 1 260 ? 25.860 9.451 -32.287 1.00 83.12 260 LEU A CA 1
ATOM 2114 C C . LEU A 1 260 ? 26.316 8.801 -33.603 1.00 83.12 260 LEU A C 1
ATOM 2116 O O . LEU A 1 260 ? 26.894 9.477 -34.457 1.00 83.12 260 LEU A O 1
ATOM 2120 N N . THR A 1 261 ? 26.026 7.512 -33.803 1.00 86.31 261 THR A N 1
ATOM 2121 C CA . THR A 1 261 ? 26.370 6.803 -35.047 1.00 86.31 261 THR A CA 1
ATOM 2122 C C . THR A 1 261 ? 25.632 7.383 -36.257 1.00 86.31 261 THR A C 1
ATOM 2124 O O . THR A 1 261 ? 26.232 7.577 -37.319 1.00 86.31 261 THR A O 1
ATOM 2127 N N . ALA A 1 262 ? 24.349 7.718 -36.104 1.00 85.81 262 ALA A N 1
ATOM 2128 C CA . ALA A 1 262 ? 23.548 8.312 -37.172 1.00 85.81 262 ALA A CA 1
ATOM 2129 C C . ALA A 1 262 ? 24.061 9.707 -37.572 1.00 85.81 262 ALA A C 1
ATOM 2131 O O . ALA A 1 262 ? 24.221 9.984 -38.761 1.00 85.81 262 ALA A O 1
ATOM 2132 N N . LEU A 1 263 ? 24.391 10.559 -36.594 1.00 85.81 263 LEU A N 1
ATOM 2133 C CA . LEU A 1 263 ? 24.989 11.876 -36.830 1.00 85.81 263 LEU A CA 1
ATOM 2134 C C . LEU A 1 263 ? 26.311 11.771 -37.597 1.00 85.81 263 LEU A C 1
ATOM 2136 O O . LEU A 1 263 ? 26.516 12.509 -38.559 1.00 85.81 263 LEU A O 1
ATOM 2140 N N . SER A 1 264 ? 27.180 10.836 -37.196 1.00 83.88 264 SER A N 1
ATOM 2141 C CA . SER A 1 264 ? 28.458 10.596 -37.873 1.00 83.88 264 SER A CA 1
ATOM 2142 C C . SER A 1 264 ? 28.262 10.145 -39.320 1.00 83.88 264 SER A C 1
ATOM 2144 O O . SER A 1 264 ? 29.015 10.570 -40.191 1.00 83.88 264 SER A O 1
ATOM 2146 N N . THR A 1 265 ? 27.252 9.313 -39.584 1.00 88.50 265 THR A N 1
ATOM 2147 C CA . THR A 1 265 ? 26.927 8.828 -40.937 1.00 88.50 265 THR A CA 1
ATOM 2148 C C . THR A 1 265 ? 26.379 9.952 -41.822 1.00 88.50 265 THR A C 1
ATOM 2150 O O . THR A 1 265 ? 26.647 9.993 -43.018 1.00 88.50 265 THR A O 1
ATOM 2153 N N . LEU A 1 266 ? 25.648 10.897 -41.228 1.00 87.69 266 LEU A N 1
ATOM 2154 C CA . LEU A 1 266 ? 25.076 12.067 -41.900 1.00 87.69 266 LEU A CA 1
ATOM 2155 C C . LEU A 1 266 ? 26.025 13.276 -41.949 1.00 87.69 266 LEU A C 1
ATOM 2157 O O . LEU A 1 266 ? 25.631 14.332 -42.442 1.00 87.69 266 LEU A O 1
ATOM 2161 N N . SER A 1 267 ? 27.261 13.156 -41.448 1.00 85.94 267 SER A N 1
ATOM 2162 C CA . SER A 1 267 ? 28.239 14.254 -41.326 1.00 85.94 267 SER A CA 1
ATOM 2163 C C . SER A 1 267 ? 27.737 15.487 -40.546 1.00 85.94 267 SER A C 1
ATOM 2165 O O . SER A 1 267 ? 28.207 16.606 -40.749 1.00 85.94 267 SER A O 1
ATOM 2167 N N . LEU A 1 268 ? 26.779 15.293 -39.634 1.00 81.50 268 LEU A N 1
ATOM 2168 C CA . LEU A 1 268 ? 26.226 16.350 -38.784 1.00 81.50 268 LEU A CA 1
ATOM 2169 C C . LEU A 1 268 ? 27.074 16.547 -37.517 1.00 81.50 268 LEU A C 1
ATOM 2171 O O . LEU A 1 268 ? 27.660 15.607 -36.982 1.00 81.50 268 LEU A O 1
ATOM 2175 N N . SER A 1 269 ? 27.114 17.781 -37.002 1.00 85.12 269 SER A N 1
ATOM 2176 C CA . SER A 1 269 ? 27.853 18.110 -35.773 1.00 85.12 269 SER A CA 1
ATOM 2177 C C . SER A 1 269 ? 27.264 17.411 -34.546 1.00 85.12 269 SER A C 1
ATOM 2179 O O . SER A 1 269 ? 26.055 17.458 -34.324 1.00 85.12 269 SER A O 1
ATOM 2181 N N . PHE A 1 270 ? 28.121 16.863 -33.680 1.00 77.25 270 PHE A N 1
ATOM 2182 C CA . PHE A 1 270 ? 27.712 16.236 -32.415 1.00 77.25 270 PHE A CA 1
ATOM 2183 C C . PHE A 1 270 ? 26.916 17.179 -31.490 1.00 77.25 270 PHE A C 1
ATOM 2185 O O . PHE A 1 270 ? 26.171 16.714 -30.630 1.00 77.25 270 PHE A O 1
ATOM 2192 N N . LEU A 1 271 ? 27.024 18.501 -31.682 1.00 80.25 271 LEU A N 1
ATOM 2193 C CA . LEU A 1 271 ? 26.291 19.512 -30.910 1.00 80.25 271 LEU A CA 1
ATOM 2194 C C . LEU A 1 271 ? 24.765 19.386 -31.026 1.00 80.25 271 LEU A C 1
ATOM 2196 O O . LEU A 1 271 ? 24.051 19.822 -30.126 1.00 80.25 271 LEU A O 1
ATOM 2200 N N . TRP A 1 272 ? 24.252 18.735 -32.074 1.00 80.81 272 TRP A N 1
ATOM 2201 C CA . TRP A 1 272 ? 22.819 18.457 -32.221 1.00 80.81 272 TRP A CA 1
ATOM 2202 C C . TRP A 1 272 ? 22.255 17.542 -31.117 1.00 80.81 272 TRP A C 1
ATOM 2204 O O . TRP A 1 272 ? 21.046 17.523 -30.901 1.00 80.81 272 TRP A O 1
ATOM 2214 N N . ILE A 1 273 ? 23.113 16.838 -30.368 1.00 80.62 273 ILE A N 1
ATOM 2215 C CA . ILE A 1 273 ? 22.729 16.003 -29.217 1.00 80.62 273 ILE A CA 1
ATOM 2216 C C . ILE A 1 273 ? 22.481 16.840 -27.949 1.00 80.62 273 ILE A C 1
ATOM 2218 O O . ILE A 1 273 ? 21.735 16.421 -27.062 1.00 80.62 273 ILE A O 1
ATOM 2222 N N . VAL A 1 274 ? 23.049 18.047 -27.862 1.00 81.81 274 VAL A N 1
ATOM 2223 C CA . VAL A 1 274 ? 22.982 18.888 -26.654 1.00 81.81 274 VAL A CA 1
ATOM 2224 C C . VAL A 1 274 ? 21.544 19.296 -26.330 1.00 81.81 274 VAL A C 1
ATOM 2226 O O . VAL A 1 274 ? 21.127 19.216 -25.175 1.00 81.81 274 VAL A O 1
ATOM 2229 N N . PHE A 1 275 ? 20.761 19.686 -27.339 1.00 79.00 275 PHE A N 1
ATOM 2230 C CA . PHE A 1 275 ? 19.379 20.131 -27.141 1.00 79.00 275 PHE A CA 1
ATOM 2231 C C . PHE A 1 275 ? 18.453 19.016 -26.598 1.00 79.00 275 PHE A C 1
ATOM 2233 O O . PHE A 1 275 ? 17.806 19.247 -25.574 1.00 79.00 275 PHE A O 1
ATOM 2240 N N . PRO A 1 276 ? 18.424 17.793 -27.172 1.00 78.44 276 PRO A N 1
ATOM 2241 C CA . PRO A 1 276 ? 17.693 16.659 -26.598 1.00 78.44 276 PRO A CA 1
ATOM 2242 C C . PRO A 1 276 ? 18.105 16.309 -25.163 1.00 78.44 276 PRO A C 1
ATOM 2244 O O . PRO A 1 276 ? 17.242 16.021 -24.337 1.00 78.44 276 PRO A O 1
ATOM 2247 N N . ILE A 1 277 ? 19.406 16.362 -24.847 1.00 82.25 277 ILE A N 1
ATOM 2248 C CA . ILE A 1 277 ? 19.905 16.083 -23.492 1.00 82.25 277 ILE A CA 1
ATOM 2249 C C . ILE A 1 277 ? 19.409 17.140 -22.502 1.00 82.25 277 ILE A C 1
ATOM 2251 O O . ILE A 1 277 ? 18.900 16.791 -21.438 1.00 82.25 277 ILE A O 1
ATOM 2255 N N . MET A 1 278 ? 19.508 18.427 -22.847 1.00 84.50 278 MET A N 1
ATOM 2256 C CA . MET A 1 278 ? 18.990 19.506 -22.000 1.00 84.50 278 MET A CA 1
ATOM 2257 C C . MET A 1 278 ? 17.482 19.373 -21.765 1.00 84.50 278 MET A C 1
ATOM 2259 O O . MET A 1 278 ? 17.017 19.554 -20.640 1.00 84.50 278 MET A O 1
ATOM 2263 N N . LEU A 1 279 ? 16.725 19.018 -22.806 1.00 81.31 279 LEU A N 1
ATOM 2264 C CA . LEU A 1 279 ? 15.286 18.787 -22.713 1.00 81.31 279 LEU A CA 1
ATOM 2265 C C . LEU A 1 279 ? 14.976 17.596 -21.789 1.00 81.31 279 LEU A C 1
ATOM 2267 O O . LEU A 1 279 ? 14.110 17.711 -20.923 1.00 81.31 279 LEU A O 1
ATOM 2271 N N . ALA A 1 280 ? 15.719 16.490 -21.905 1.00 83.06 280 ALA A N 1
ATOM 2272 C CA . ALA A 1 280 ? 15.568 15.322 -21.036 1.00 83.06 280 ALA A CA 1
ATOM 2273 C C . ALA A 1 280 ? 15.855 15.648 -19.559 1.00 83.06 280 ALA A C 1
ATOM 2275 O O . ALA A 1 280 ? 15.080 15.262 -18.685 1.00 83.06 280 ALA A O 1
ATOM 2276 N N . ILE A 1 281 ? 16.917 16.411 -19.277 1.00 87.25 281 ILE A N 1
ATOM 2277 C CA . ILE A 1 281 ? 17.250 16.870 -17.918 1.00 87.25 281 ILE A CA 1
ATOM 2278 C C . ILE A 1 281 ? 16.142 17.781 -17.370 1.00 87.25 281 ILE A C 1
ATOM 2280 O O . ILE A 1 281 ? 15.705 17.605 -16.233 1.00 87.25 281 ILE A O 1
ATOM 2284 N N . GLY A 1 282 ? 15.646 18.723 -18.179 1.00 86.50 282 GLY A N 1
ATOM 2285 C CA . GLY A 1 282 ? 14.551 19.615 -17.792 1.00 86.50 282 GLY A CA 1
ATOM 2286 C C . GLY A 1 282 ? 13.261 18.859 -17.459 1.00 86.50 282 GLY A C 1
ATOM 2287 O O . GLY A 1 282 ? 12.658 19.102 -16.412 1.00 86.50 282 GLY A O 1
ATOM 2288 N N . LEU A 1 283 ? 12.871 17.893 -18.300 1.00 85.50 283 LEU A N 1
ATOM 2289 C CA . LEU A 1 283 ? 11.716 17.025 -18.050 1.00 85.50 283 LEU A CA 1
ATOM 2290 C C . LEU A 1 283 ? 11.903 16.163 -16.799 1.00 85.50 283 LEU A C 1
ATOM 2292 O O . LEU A 1 283 ? 10.963 16.020 -16.020 1.00 85.50 283 LEU A O 1
ATOM 2296 N N . PHE A 1 284 ? 13.105 15.630 -16.567 1.00 89.00 284 PHE A N 1
ATOM 2297 C CA . PHE A 1 284 ? 13.408 14.845 -15.370 1.00 89.00 284 PHE A CA 1
ATOM 2298 C C . PHE A 1 284 ? 13.250 15.666 -14.084 1.00 89.00 284 PHE A C 1
ATOM 2300 O O . PHE A 1 284 ? 12.626 15.207 -13.125 1.00 89.00 284 PHE A O 1
ATOM 2307 N N . ILE A 1 285 ? 13.766 16.900 -14.068 1.00 90.81 285 ILE A N 1
ATOM 2308 C CA . ILE A 1 285 ? 13.623 17.814 -12.926 1.00 90.81 285 ILE A CA 1
ATOM 2309 C C . ILE A 1 285 ? 12.147 18.163 -12.711 1.00 90.81 285 ILE A C 1
ATOM 2311 O O . ILE A 1 285 ? 11.646 18.038 -11.592 1.00 90.81 285 ILE A O 1
ATOM 2315 N N . ALA A 1 286 ? 11.435 18.550 -13.773 1.00 89.12 286 ALA A N 1
ATOM 2316 C CA . ALA A 1 286 ? 10.015 18.886 -13.696 1.00 89.12 286 ALA A CA 1
ATOM 2317 C C . ALA A 1 286 ? 9.180 17.713 -13.157 1.00 89.12 286 ALA A C 1
ATOM 2319 O O . ALA A 1 286 ? 8.346 17.899 -12.269 1.00 89.12 286 ALA A O 1
ATOM 2320 N N . MET A 1 287 ? 9.448 16.495 -13.632 1.00 91.12 287 MET A N 1
ATOM 2321 C CA . MET A 1 287 ? 8.720 15.306 -13.200 1.00 91.12 287 MET A CA 1
ATOM 2322 C C . MET A 1 287 ? 9.082 14.899 -11.766 1.00 91.12 287 MET A C 1
ATOM 2324 O O . MET A 1 287 ? 8.201 14.530 -10.995 1.00 91.12 287 MET A O 1
ATOM 2328 N N . SER A 1 288 ? 10.338 15.075 -11.347 1.00 89.12 288 SER A N 1
ATOM 2329 C CA . SER A 1 288 ? 10.758 14.870 -9.951 1.00 89.12 288 SER A CA 1
ATOM 2330 C C . SER A 1 288 ? 10.040 15.822 -8.987 1.00 89.12 288 SER A C 1
ATOM 2332 O O . SER A 1 288 ? 9.610 15.418 -7.904 1.00 89.12 288 SER A O 1
ATOM 2334 N N . ILE A 1 289 ? 9.858 17.085 -9.390 1.00 90.06 289 ILE A N 1
ATOM 2335 C CA . ILE A 1 289 ? 9.082 18.071 -8.627 1.00 90.06 289 ILE A CA 1
ATOM 2336 C C . ILE A 1 289 ? 7.610 17.645 -8.557 1.00 90.06 289 ILE A C 1
ATOM 2338 O O . ILE A 1 289 ? 7.034 17.634 -7.466 1.00 90.06 289 ILE A O 1
ATOM 2342 N N . LEU A 1 290 ? 7.016 17.243 -9.685 1.00 89.75 290 LEU A N 1
ATOM 2343 C CA . LEU A 1 290 ? 5.635 16.757 -9.732 1.00 89.75 290 LEU A CA 1
ATOM 2344 C C . LEU A 1 290 ? 5.431 15.564 -8.786 1.00 89.75 290 LEU A C 1
ATOM 2346 O O . LEU A 1 290 ? 4.526 15.589 -7.952 1.00 89.75 290 LEU A O 1
ATOM 2350 N N . ILE A 1 291 ? 6.310 14.560 -8.857 1.00 88.88 291 ILE A N 1
ATOM 2351 C CA . ILE A 1 291 ? 6.287 13.366 -8.001 1.00 88.88 291 ILE A CA 1
ATOM 2352 C C . ILE A 1 291 ? 6.394 13.753 -6.523 1.00 88.88 291 ILE A C 1
ATOM 2354 O O . ILE A 1 291 ? 5.659 13.208 -5.697 1.00 88.88 291 ILE A O 1
ATOM 2358 N N . LYS A 1 292 ? 7.254 14.715 -6.164 1.00 89.38 292 LYS A N 1
ATOM 2359 C CA . LYS A 1 292 ? 7.387 15.194 -4.779 1.00 89.38 292 LYS A CA 1
ATOM 2360 C C . LYS A 1 292 ? 6.077 15.788 -4.256 1.00 89.38 292 LYS A C 1
ATOM 2362 O O . LYS A 1 292 ? 5.620 15.406 -3.178 1.00 89.38 292 LYS A O 1
ATOM 2367 N N . TYR A 1 293 ? 5.463 16.708 -5.002 1.00 88.25 293 TYR A N 1
ATOM 2368 C CA . TYR A 1 293 ? 4.211 17.341 -4.576 1.00 88.25 293 TYR A CA 1
ATOM 2369 C C . TYR A 1 293 ? 3.044 16.354 -4.551 1.00 88.25 293 TYR A C 1
ATOM 2371 O O . TYR A 1 293 ? 2.244 16.377 -3.616 1.00 88.25 293 TYR A O 1
ATOM 2379 N N . TYR A 1 294 ? 2.984 15.445 -5.525 1.00 87.19 294 TYR A N 1
ATOM 2380 C CA . TYR A 1 294 ? 1.971 14.397 -5.568 1.00 87.19 294 TYR A CA 1
ATOM 2381 C C . TYR A 1 294 ? 2.102 13.431 -4.378 1.00 87.19 294 TYR A C 1
ATOM 2383 O O . TYR A 1 294 ? 1.110 13.140 -3.711 1.00 87.19 294 TYR A O 1
ATOM 2391 N N . SER A 1 295 ? 3.330 13.029 -4.021 1.00 82.38 295 SER A N 1
ATOM 2392 C CA . SER A 1 295 ? 3.611 12.234 -2.811 1.00 82.38 295 SER A CA 1
ATOM 2393 C C . SER A 1 295 ? 3.096 12.915 -1.543 1.00 82.38 295 SER A C 1
ATOM 2395 O O . SER A 1 295 ? 2.438 12.285 -0.718 1.00 82.38 295 SER A O 1
ATOM 2397 N N . LEU A 1 296 ? 3.371 14.216 -1.393 1.00 79.12 296 LEU A N 1
ATOM 2398 C CA . LEU A 1 296 ? 2.948 14.983 -0.223 1.00 79.12 296 LEU A CA 1
ATOM 2399 C C . LEU A 1 296 ? 1.419 15.093 -0.139 1.00 79.12 296 LEU A C 1
ATOM 2401 O O . LEU A 1 296 ? 0.854 14.989 0.950 1.00 79.12 296 LEU A O 1
ATOM 2405 N N . ALA A 1 297 ? 0.751 15.279 -1.280 1.00 79.00 297 ALA A N 1
ATOM 2406 C CA . ALA A 1 297 ? -0.704 15.327 -1.356 1.00 79.00 297 ALA A CA 1
ATOM 2407 C C . ALA A 1 297 ? -1.338 13.986 -0.954 1.00 79.00 297 ALA A C 1
ATOM 2409 O O . ALA A 1 297 ? -2.221 13.972 -0.096 1.00 79.00 297 ALA A O 1
ATOM 2410 N N . ILE A 1 298 ? -0.851 12.864 -1.502 1.00 79.38 298 ILE A N 1
ATOM 2411 C CA . ILE A 1 298 ? -1.322 11.522 -1.123 1.00 79.38 298 ILE A CA 1
ATOM 2412 C C . ILE A 1 298 ? -1.100 11.283 0.369 1.00 79.38 298 ILE A C 1
ATOM 2414 O O . ILE A 1 298 ? -2.028 10.878 1.061 1.00 79.38 298 ILE A O 1
ATOM 2418 N N . TYR A 1 299 ? 0.096 11.576 0.884 1.00 77.50 299 TYR A N 1
ATOM 2419 C CA . TYR A 1 299 ? 0.421 11.374 2.296 1.00 77.50 299 TYR A CA 1
ATOM 2420 C C . TYR A 1 299 ? -0.557 12.105 3.226 1.00 77.50 299 TYR A C 1
ATOM 2422 O O . TYR A 1 299 ? -1.111 11.497 4.143 1.00 77.50 299 TYR A O 1
ATOM 2430 N N . ARG A 1 300 ? -0.834 13.388 2.954 1.00 75.94 300 ARG A N 1
ATOM 2431 C CA . ARG A 1 300 ? -1.803 14.176 3.733 1.00 75.94 300 ARG A CA 1
ATOM 2432 C C . ARG A 1 300 ? -3.221 13.618 3.636 1.00 75.94 300 ARG A C 1
ATOM 2434 O O . ARG A 1 300 ? -3.920 13.584 4.644 1.00 75.94 300 ARG A O 1
ATOM 2441 N N . LEU A 1 301 ? -3.646 13.175 2.450 1.00 76.81 301 LEU A N 1
ATOM 2442 C CA . LEU A 1 301 ? -4.969 12.576 2.264 1.00 76.81 301 LEU A CA 1
ATOM 2443 C C . LEU A 1 301 ? -5.119 11.273 3.055 1.00 76.81 301 LEU A C 1
ATOM 2445 O O . LEU A 1 301 ? -6.136 11.091 3.723 1.00 76.81 301 LEU A O 1
ATOM 2449 N N . VAL A 1 302 ? -4.114 10.392 3.014 1.00 73.62 302 VAL A N 1
ATOM 2450 C CA . VAL A 1 302 ? -4.161 9.121 3.749 1.00 73.62 302 VAL A CA 1
ATOM 2451 C C . VAL A 1 302 ? -4.141 9.362 5.257 1.00 73.62 302 VAL A C 1
ATOM 2453 O O . VAL A 1 302 ? -4.910 8.718 5.966 1.00 73.62 302 VAL A O 1
ATOM 2456 N N . LEU A 1 303 ? -3.331 10.308 5.752 1.00 72.81 303 LEU A N 1
ATOM 2457 C CA . LEU A 1 303 ? -3.346 10.691 7.168 1.00 72.81 303 LEU A CA 1
ATOM 2458 C C . LEU A 1 303 ? -4.723 11.191 7.602 1.00 72.81 303 LEU A C 1
ATOM 2460 O O . LEU A 1 303 ? -5.318 10.601 8.498 1.00 72.81 303 LEU A O 1
ATOM 2464 N N . LYS A 1 304 ? -5.273 12.196 6.905 1.00 75.75 304 LYS A N 1
ATOM 2465 C CA . LYS A 1 304 ? -6.589 12.768 7.227 1.00 75.75 304 LYS A CA 1
ATOM 2466 C C . LYS A 1 304 ? -7.683 11.701 7.251 1.00 75.75 304 LYS A C 1
ATOM 2468 O O . LYS A 1 304 ? -8.551 11.710 8.118 1.00 75.75 304 LYS A O 1
ATOM 2473 N N . TYR A 1 305 ? -7.638 10.769 6.305 1.00 76.12 305 TYR A N 1
ATOM 2474 C CA . TYR A 1 305 ? -8.569 9.651 6.262 1.00 76.12 305 TYR A CA 1
ATOM 2475 C C . TYR A 1 305 ? -8.362 8.657 7.415 1.00 76.12 305 TYR A C 1
ATOM 2477 O O . TYR A 1 305 ? -9.337 8.237 8.036 1.00 76.12 305 TYR A O 1
ATOM 2485 N N . ASN A 1 306 ? -7.118 8.278 7.720 1.00 68.44 306 ASN A N 1
ATOM 2486 C CA . ASN A 1 306 ? -6.831 7.352 8.812 1.00 68.44 306 ASN A CA 1
ATOM 2487 C C . ASN A 1 306 ? -7.234 7.951 10.165 1.00 68.44 306 ASN A C 1
ATOM 2489 O O . ASN A 1 306 ? -7.811 7.243 10.988 1.00 68.44 306 ASN A O 1
ATOM 2493 N N . ASP A 1 307 ? -7.006 9.249 10.361 1.00 67.75 307 ASP A N 1
ATOM 2494 C CA . ASP A 1 307 ? -7.438 9.979 11.551 1.00 67.75 307 ASP A CA 1
ATOM 2495 C C . ASP A 1 307 ? -8.964 10.057 11.624 1.00 67.75 307 ASP A C 1
ATOM 2497 O O . ASP A 1 307 ? -9.534 9.724 12.658 1.00 67.75 307 ASP A O 1
ATOM 2501 N N . TRP A 1 308 ? -9.652 10.369 10.519 1.00 75.56 308 TRP A N 1
ATOM 2502 C CA . TRP A 1 308 ? -11.120 10.358 10.463 1.00 75.56 308 TRP A CA 1
ATOM 2503 C C . TRP A 1 308 ? -11.709 8.991 10.837 1.00 75.56 308 TRP A C 1
ATOM 2505 O O . TRP A 1 308 ? -12.615 8.897 11.667 1.00 75.56 308 TRP A O 1
ATOM 2515 N N . ILE A 1 309 ? -11.149 7.915 10.279 1.00 69.44 309 ILE A N 1
ATOM 2516 C CA . ILE A 1 309 ? -11.518 6.543 10.630 1.00 69.44 309 ILE A CA 1
ATOM 2517 C C . ILE A 1 309 ? -11.280 6.289 12.113 1.00 69.44 309 ILE A C 1
ATOM 2519 O O . ILE A 1 309 ? -12.177 5.813 12.810 1.00 69.44 309 ILE A O 1
ATOM 2523 N N . LYS A 1 310 ? -10.081 6.606 12.605 1.00 65.38 310 LYS A N 1
ATOM 2524 C CA . LYS A 1 310 ? -9.698 6.380 13.997 1.00 65.38 310 LYS A CA 1
ATOM 2525 C C . LYS A 1 310 ? -10.627 7.121 14.946 1.00 65.38 310 LYS A C 1
ATOM 2527 O O . LYS A 1 310 ? -11.070 6.524 15.919 1.00 65.38 310 LYS A O 1
ATOM 2532 N N . ILE A 1 311 ? -10.969 8.370 14.640 1.00 64.50 311 ILE A N 1
ATOM 2533 C CA . ILE A 1 311 ? -11.931 9.174 15.390 1.00 64.50 311 ILE A CA 1
ATOM 2534 C C . ILE A 1 311 ? -13.278 8.453 15.424 1.00 64.50 311 ILE A C 1
ATOM 2536 O O . ILE A 1 311 ? -13.771 8.180 16.510 1.00 64.50 311 ILE A O 1
ATOM 2540 N N . LYS A 1 312 ? -13.849 8.038 14.288 1.00 68.62 312 LYS A N 1
ATOM 2541 C CA . LYS A 1 312 ? -15.150 7.339 14.277 1.00 68.62 312 LYS A CA 1
ATOM 2542 C C . LYS A 1 312 ? -15.140 6.017 15.052 1.00 68.62 312 LYS A C 1
ATOM 2544 O O . LYS A 1 312 ? -16.069 5.750 15.815 1.00 68.62 312 LYS A O 1
ATOM 2549 N N . PHE A 1 313 ? -14.077 5.221 14.936 1.00 64.56 313 PHE A N 1
ATOM 2550 C CA . PHE A 1 313 ? -13.916 4.005 15.742 1.00 64.56 313 PHE A CA 1
ATOM 2551 C C . PHE A 1 313 ? -13.702 4.317 17.235 1.00 64.56 313 PHE A C 1
ATOM 2553 O O . PHE A 1 313 ? -14.242 3.624 18.096 1.00 64.56 313 PHE A O 1
ATOM 2560 N N . MET A 1 314 ? -12.975 5.386 17.569 1.00 60.09 314 MET A N 1
ATOM 2561 C CA . MET A 1 314 ? -12.750 5.826 18.946 1.00 60.09 314 MET A CA 1
ATOM 2562 C C . MET A 1 314 ? -14.019 6.404 19.584 1.00 60.09 314 MET A C 1
ATOM 2564 O O . MET A 1 314 ? -14.291 6.095 20.740 1.00 60.09 314 MET A O 1
ATOM 2568 N N . TYR A 1 315 ? -14.831 7.161 18.847 1.00 56.16 315 TYR A N 1
ATOM 2569 C CA . TYR A 1 315 ? -16.149 7.623 19.291 1.00 56.16 315 TYR A CA 1
ATOM 2570 C C . TYR A 1 315 ? -17.061 6.434 19.600 1.00 56.16 315 TYR A C 1
ATOM 2572 O O . TYR A 1 315 ? -17.635 6.388 20.683 1.00 56.16 315 TYR A O 1
ATOM 2580 N N . SER A 1 316 ? -17.097 5.406 18.739 1.00 55.84 316 SER A N 1
ATOM 2581 C CA . SER A 1 316 ? -17.798 4.146 19.052 1.00 55.84 316 SER A CA 1
ATOM 2582 C C . SER A 1 316 ? -17.315 3.500 20.355 1.00 55.84 316 SER A C 1
ATOM 2584 O O . SER A 1 316 ? -18.089 2.806 21.011 1.00 55.84 316 SER A O 1
ATOM 2586 N N . ARG A 1 317 ? -16.039 3.679 20.715 1.00 55.94 317 ARG A N 1
ATOM 2587 C CA . ARG A 1 317 ? -15.431 3.108 21.923 1.00 55.94 317 ARG A CA 1
ATOM 2588 C C . ARG A 1 317 ? -15.763 3.918 23.179 1.00 55.94 317 ARG A C 1
ATOM 2590 O O . ARG A 1 317 ? -16.115 3.322 24.190 1.00 55.94 317 ARG A O 1
ATOM 2597 N N . VAL A 1 318 ? -15.660 5.248 23.116 1.00 48.12 318 VAL A N 1
ATOM 2598 C CA . VAL A 1 318 ? -15.888 6.162 24.254 1.00 48.12 318 VAL A CA 1
ATOM 2599 C C . VAL A 1 318 ? -17.375 6.283 24.584 1.00 48.12 318 VAL A C 1
ATOM 2601 O O . VAL A 1 318 ? -17.746 6.211 25.753 1.00 48.12 318 VAL A O 1
ATOM 2604 N N . TYR A 1 319 ? -18.242 6.352 23.569 1.00 46.56 319 TYR A N 1
ATOM 2605 C CA . TYR A 1 319 ? -19.694 6.253 23.768 1.00 46.56 319 TYR A CA 1
ATOM 2606 C C . TYR A 1 319 ? -20.088 4.893 24.370 1.00 46.56 319 TYR A C 1
ATOM 2608 O O . TYR A 1 319 ? -21.113 4.772 25.021 1.00 46.56 319 TYR A O 1
ATOM 2616 N N . GLY A 1 320 ? -19.238 3.873 24.204 1.00 44.59 320 GLY A N 1
ATOM 2617 C CA . GLY A 1 320 ? -19.338 2.578 24.875 1.00 44.59 320 GLY A CA 1
ATOM 2618 C C . GLY A 1 320 ? -18.991 2.586 26.370 1.00 44.59 320 GLY A C 1
ATOM 2619 O O . GLY A 1 320 ? -19.445 1.695 27.081 1.00 44.59 320 GLY A O 1
ATOM 2620 N N . GLN A 1 321 ? -18.193 3.546 26.853 1.00 41.72 321 GLN A N 1
ATOM 2621 C CA . GLN A 1 321 ? -17.782 3.644 28.262 1.00 41.72 321 GLN A CA 1
ATOM 2622 C C . GLN A 1 321 ? -18.742 4.494 29.099 1.00 41.72 321 GLN A C 1
ATOM 2624 O O . GLN A 1 321 ? -19.076 4.082 30.204 1.00 41.72 321 GLN A O 1
ATOM 2629 N N . LYS A 1 322 ? -19.223 5.629 28.569 1.00 43.34 322 LYS A N 1
ATOM 2630 C CA . LYS A 1 322 ? -20.095 6.564 29.311 1.00 43.34 322 LYS A CA 1
ATOM 2631 C C . LYS A 1 322 ? -21.392 5.932 29.823 1.00 43.34 322 LYS A C 1
ATOM 2633 O O . LYS A 1 322 ? -21.877 6.301 30.873 1.00 43.34 322 LYS A O 1
ATOM 2638 N N . THR A 1 323 ? -21.919 4.953 29.110 1.00 42.84 323 THR A N 1
ATOM 2639 C CA . THR A 1 323 ? -23.190 4.278 29.408 1.00 42.84 323 THR A CA 1
ATOM 2640 C C . THR A 1 323 ? -23.015 2.967 30.193 1.00 42.84 323 THR A C 1
ATOM 2642 O O . THR A 1 323 ? -23.975 2.227 30.377 1.00 42.84 323 THR A O 1
ATOM 2645 N N . LYS A 1 324 ? -21.790 2.668 30.664 1.00 39.41 324 LYS A N 1
ATOM 2646 C CA . LYS A 1 324 ? -21.520 1.656 31.706 1.00 39.41 324 LYS A CA 1
ATOM 2647 C C . LYS A 1 324 ? -21.456 2.258 33.115 1.00 39.41 324 LYS A C 1
ATOM 2649 O O . LYS A 1 324 ? -21.425 1.493 34.076 1.00 39.41 324 LYS A O 1
ATOM 2654 N N . GLU A 1 325 ? -21.344 3.582 33.222 1.00 41.22 325 GLU A N 1
ATOM 2655 C CA . GLU A 1 325 ? -21.281 4.313 34.497 1.00 41.22 325 GLU A CA 1
ATOM 2656 C C . GLU A 1 325 ? -22.649 4.877 34.937 1.00 41.22 325 GLU A C 1
ATOM 2658 O O . GLU A 1 325 ? -22.742 5.385 36.052 1.00 41.22 325 GLU A O 1
ATOM 2663 N N . ASP A 1 326 ? -23.694 4.700 34.115 1.00 37.09 326 ASP A N 1
ATOM 2664 C CA . ASP A 1 326 ? -25.117 4.941 34.429 1.00 37.09 326 ASP A CA 1
ATOM 2665 C C . ASP A 1 326 ? -25.881 3.609 34.568 1.00 37.09 326 ASP A C 1
ATOM 2667 O O . ASP A 1 326 ? -26.788 3.517 35.429 1.00 37.09 326 ASP A O 1
#